Protein AF-K5WE96-F1 (afdb_monomer_lite)

Sequence (271 aa):
MGWDEVCIICGIRPYSGPAWFCSGRDQVATEIAKEILDAGLVDLPAEGITSTLLKAFSTDSLDVFDRCYKSAIDLGYDHDCIAIGYFDGTGGYVPCNHHGRTLHPTGDDVQIRRVCTPNGGIFSELIEFDRGQRIVAEQDTSCDTYWASDEPTYSVWVHVACWTYLQEWLDCSLPPRIGRSGLSFTLAGELYEITGSRHERQTQVRGWLPCVDYGGTLDAYMDVQYQDYIMGPRKGSRHIAQALSEGLRDEQLIPAIMKDSRFWMFTRPDM

Organism: Phanerochaete carnosa (strain HHB-10118-sp) (NCBI:txid650164)

Radius of gyration: 21.31 Å; chains: 1; bounding box: 53×42×67 Å

Secondary structure (DSSP, 8-state):
-------TTT---TTTS--BS-SSHHHHHHHHHHHHHHTT---S-HHHHHHHHHHHHT-S-THHHIIIIIHHH-SS-TT-EEEEE-B-TTS-B--EEETTEEEPPPGGG-EEEEEEEEETTEEEEEEEEETTEEEEEEEEEE---TTS-SPPP--EEEEHHHHHHHHHHT-S-PPPPB-TTSSBPPHHHHHHHHHHT-SS---TT----TTS--TTHHHHHTT-S---BTTTT---SHHHHHHHHTT--GGGGHHHHHHHTTGGGGS-TT-

Foldseek 3Di:
DAFFFAFQQQRAGLQQFAFAADPPLQVVQLVQLCQLVVVVLDDDDSVQSSVQSSLQRPPVGPVVCCCFLVVLQPPVQSFKKKKKADADPQQEHDFDDDPNDGDQDALADIDIWIFGDDDLQKGQWTWDADVNDTDIDRGIHHQFCPPPPPDARLMAMHHVSVVVVCVVVVPDPDQADQIPVRHGGDPSRVVSVQQVVDPDTDDRRYSYDPVDPSLCSCVLPVPPRDSHHLQSSFDGQNLLSVCVNVVHGRNSSVVSSNVRSVVCSSGDPVD

Structure (mmCIF, N/CA/C/O backbone):
data_AF-K5WE96-F1
#
_entry.id   AF-K5WE96-F1
#
loop_
_atom_site.group_PDB
_atom_site.id
_atom_site.type_symbol
_atom_site.label_atom_id
_atom_site.label_alt_id
_atom_site.label_comp_id
_atom_site.label_asym_id
_atom_site.label_entity_id
_atom_site.label_seq_id
_atom_site.pdbx_PDB_ins_code
_atom_site.Cartn_x
_atom_site.Cartn_y
_atom_site.Cartn_z
_atom_site.occupancy
_atom_site.B_iso_or_equiv
_atom_site.auth_seq_id
_atom_site.auth_comp_id
_atom_site.auth_asym_id
_atom_site.auth_atom_id
_atom_site.pdbx_PDB_model_num
ATOM 1 N N . MET A 1 1 ? 6.083 19.884 -3.125 1.00 42.50 1 MET A N 1
ATOM 2 C CA . MET A 1 1 ? 5.959 18.819 -2.110 1.00 42.50 1 MET A CA 1
ATOM 3 C C . MET A 1 1 ? 5.018 17.798 -2.710 1.00 42.50 1 MET A C 1
ATOM 5 O O . MET A 1 1 ? 3.927 18.199 -3.095 1.00 42.50 1 MET A O 1
ATOM 9 N N . GLY A 1 2 ? 5.499 16.574 -2.924 1.00 54.12 2 GLY A N 1
ATOM 10 C CA . GLY A 1 2 ? 4.753 15.526 -3.622 1.00 54.12 2 GLY A CA 1
ATOM 11 C C . GLY A 1 2 ? 3.622 14.953 -2.772 1.00 54.12 2 GLY A C 1
ATOM 12 O O . GLY A 1 2 ? 3.568 15.181 -1.562 1.00 54.12 2 GLY A O 1
ATOM 13 N N . TRP A 1 3 ? 2.709 14.254 -3.433 1.00 63.34 3 TRP A N 1
ATOM 14 C CA . TRP A 1 3 ? 1.767 13.331 -2.806 1.00 63.34 3 TRP A CA 1
ATOM 15 C C . TRP A 1 3 ? 2.418 11.947 -2.763 1.00 63.34 3 TRP A C 1
ATOM 17 O O . TRP A 1 3 ? 3.272 11.651 -3.605 1.00 63.34 3 TRP A O 1
ATOM 27 N N . ASP A 1 4 ? 2.027 11.102 -1.811 1.00 66.88 4 ASP A N 1
ATOM 28 C CA . ASP A 1 4 ? 2.457 9.705 -1.821 1.00 66.88 4 ASP A CA 1
ATOM 29 C C . ASP A 1 4 ? 1.888 8.995 -3.055 1.00 66.88 4 ASP A C 1
ATOM 31 O O . ASP A 1 4 ? 0.683 8.756 -3.159 1.00 66.88 4 ASP A O 1
ATOM 35 N N . GLU A 1 5 ? 2.760 8.610 -3.987 1.00 71.69 5 GLU A N 1
ATOM 36 C CA . GLU A 1 5 ? 2.390 7.581 -4.946 1.00 71.69 5 GLU A CA 1
ATOM 37 C C . GLU A 1 5 ? 2.340 6.226 -4.246 1.00 71.69 5 GLU A C 1
ATOM 39 O O . GLU A 1 5 ? 3.189 5.879 -3.418 1.00 71.69 5 GLU A O 1
ATOM 44 N N . VAL A 1 6 ? 1.347 5.432 -4.626 1.00 75.69 6 VAL A N 1
ATOM 45 C CA . VAL A 1 6 ? 1.091 4.133 -4.020 1.00 75.69 6 VAL A CA 1
ATOM 46 C C . VAL A 1 6 ? 1.478 2.999 -4.953 1.00 75.69 6 VAL A C 1
ATOM 48 O O . VAL A 1 6 ? 1.286 3.084 -6.167 1.00 75.69 6 VAL A O 1
ATOM 51 N N . CYS A 1 7 ? 1.966 1.903 -4.374 1.00 78.12 7 CYS A N 1
ATOM 52 C CA . CYS A 1 7 ? 2.271 0.686 -5.110 1.00 78.12 7 CYS A CA 1
ATOM 53 C C . CYS A 1 7 ? 1.014 0.222 -5.848 1.00 78.12 7 CYS A C 1
ATOM 55 O O . CYS A 1 7 ? -0.047 0.053 -5.249 1.00 78.12 7 CYS A O 1
ATOM 57 N N . ILE A 1 8 ? 1.140 -0.045 -7.144 1.00 78.75 8 ILE A N 1
ATOM 58 C CA . ILE A 1 8 ? 0.023 -0.432 -8.015 1.00 78.75 8 ILE A CA 1
ATOM 59 C C . ILE A 1 8 ? -0.689 -1.722 -7.579 1.00 78.75 8 ILE A C 1
ATOM 61 O O . ILE A 1 8 ? -1.830 -1.943 -7.969 1.00 78.75 8 ILE A O 1
ATOM 65 N N . ILE A 1 9 ? -0.061 -2.565 -6.753 1.00 77.38 9 ILE A N 1
ATOM 66 C CA . ILE A 1 9 ? -0.645 -3.827 -6.267 1.00 77.38 9 ILE A CA 1
ATOM 67 C C . ILE A 1 9 ? -1.341 -3.645 -4.922 1.00 77.38 9 ILE A C 1
ATOM 69 O O . ILE A 1 9 ? -2.498 -4.022 -4.780 1.00 77.38 9 ILE A O 1
ATOM 73 N N . CYS A 1 10 ? -0.646 -3.089 -3.930 1.00 73.06 10 CYS A N 1
ATOM 74 C CA . CYS A 1 10 ? -1.163 -3.019 -2.564 1.00 73.06 10 CYS A CA 1
ATOM 75 C C . CYS A 1 10 ? -1.739 -1.643 -2.207 1.00 73.06 10 CYS A C 1
ATOM 77 O O . CYS A 1 10 ? -2.510 -1.520 -1.268 1.00 73.06 10 CYS A O 1
ATOM 79 N N . GLY A 1 11 ? -1.434 -0.585 -2.951 1.00 75.12 11 GLY A N 1
ATOM 80 C CA . GLY A 1 11 ? -1.904 0.754 -2.609 1.00 75.12 11 GLY A CA 1
ATOM 81 C C . GLY A 1 11 ? -1.187 1.352 -1.392 1.00 75.12 11 GLY A C 1
ATOM 82 O O . GLY A 1 11 ? -1.695 2.314 -0.827 1.00 75.12 11 GLY A O 1
ATOM 83 N N . ILE A 1 12 ? -0.023 0.804 -1.015 1.00 74.25 12 ILE A N 1
ATOM 84 C CA . ILE A 1 12 ? 0.869 1.316 0.036 1.00 74.25 12 ILE A CA 1
ATOM 85 C C . ILE A 1 12 ? 2.010 2.114 -0.590 1.00 74.25 12 ILE A C 1
ATOM 87 O O . ILE A 1 12 ? 2.586 1.698 -1.602 1.00 74.25 12 ILE A O 1
ATOM 91 N N . ARG A 1 13 ? 2.365 3.236 0.034 1.00 73.25 13 ARG A N 1
ATOM 92 C CA . ARG A 1 13 ? 3.559 4.011 -0.315 1.00 73.25 13 ARG A CA 1
ATOM 93 C C . ARG A 1 13 ? 4.861 3.228 -0.060 1.00 73.25 13 ARG A C 1
ATOM 95 O O . ARG A 1 13 ? 4.929 2.425 0.869 1.00 73.25 13 ARG A O 1
ATOM 102 N N . PRO A 1 14 ? 5.941 3.523 -0.787 1.00 63.56 14 PRO A N 1
ATOM 103 C CA . PRO A 1 14 ? 7.185 2.758 -0.700 1.00 63.56 14 PRO A CA 1
ATOM 104 C C . PRO A 1 14 ? 8.024 3.029 0.567 1.00 63.56 14 PRO A C 1
ATOM 106 O O . PRO A 1 14 ? 8.917 2.255 0.889 1.00 63.56 14 PRO A O 1
ATOM 109 N N . TYR A 1 15 ? 7.730 4.087 1.331 1.00 64.88 15 TYR A N 1
ATOM 110 C CA . TYR A 1 15 ? 8.356 4.361 2.631 1.00 64.88 15 TYR A CA 1
ATOM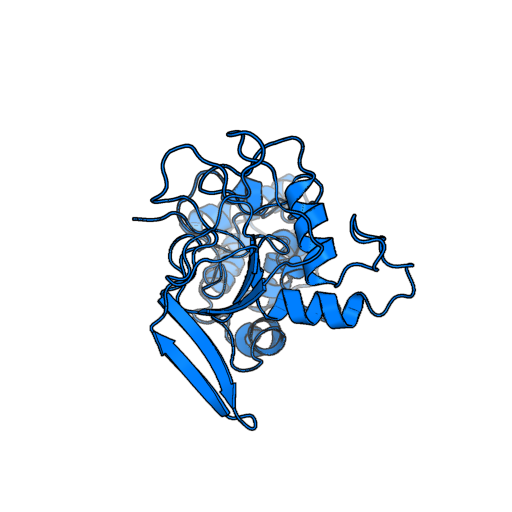 111 C C . TYR A 1 15 ? 7.564 3.729 3.777 1.00 64.88 15 TYR A C 1
ATOM 113 O O . TYR A 1 15 ? 6.910 4.425 4.557 1.00 64.88 15 TYR A O 1
ATOM 121 N N . SER A 1 16 ? 7.607 2.398 3.865 1.00 59.31 16 SER A N 1
ATOM 122 C CA . SER A 1 16 ? 7.122 1.620 5.020 1.00 59.31 16 SER A CA 1
ATOM 123 C C . SER A 1 16 ? 5.630 1.760 5.394 1.00 59.31 16 SER A C 1
ATOM 125 O O . SER A 1 16 ? 5.244 1.380 6.496 1.00 59.31 16 SER A O 1
ATOM 127 N N . GLY A 1 17 ? 4.771 2.243 4.487 1.00 67.19 17 GLY A N 1
ATOM 128 C CA . GLY A 1 17 ? 3.327 2.382 4.734 1.00 67.19 17 GLY A CA 1
ATOM 129 C C . GLY A 1 17 ? 2.957 3.290 5.920 1.00 67.19 17 GLY A C 1
ATOM 130 O O . GLY A 1 17 ? 3.797 4.054 6.409 1.00 67.19 17 GLY A O 1
ATOM 131 N N . PRO A 1 18 ? 1.688 3.264 6.369 1.00 73.38 18 PRO A N 1
ATOM 132 C CA . PRO A 1 18 ? 1.272 4.013 7.544 1.00 73.38 18 PRO A CA 1
ATOM 133 C C . PRO A 1 18 ? 1.819 3.364 8.817 1.00 73.38 18 PRO A C 1
ATOM 135 O O . PRO A 1 18 ? 1.631 2.174 9.067 1.00 73.38 18 PRO A O 1
ATOM 138 N N . ALA A 1 19 ? 2.481 4.185 9.628 1.00 75.12 19 ALA A N 1
ATOM 139 C CA . ALA A 1 19 ? 3.190 3.770 10.838 1.00 75.12 19 ALA A CA 1
ATOM 140 C C . ALA A 1 19 ? 2.475 4.197 12.130 1.00 75.12 19 ALA A C 1
ATOM 142 O O . ALA A 1 19 ? 2.837 3.761 13.222 1.00 75.12 19 ALA A O 1
ATOM 143 N N . TRP A 1 20 ? 1.459 5.054 12.027 1.00 79.38 20 TRP A N 1
ATOM 144 C CA . TRP A 1 20 ? 0.725 5.584 13.173 1.00 79.38 20 TRP A CA 1
ATOM 145 C C . TRP A 1 20 ? -0.723 5.105 13.142 1.00 79.38 20 TRP A C 1
ATOM 147 O O . TRP A 1 20 ? -1.291 4.919 12.076 1.00 79.38 20 TRP A O 1
ATOM 157 N N . PHE A 1 21 ? -1.375 4.933 14.294 1.00 83.62 21 PHE A N 1
ATOM 158 C CA . PHE A 1 21 ? -2.787 4.529 14.298 1.00 83.62 21 PHE A CA 1
ATOM 159 C C . PHE A 1 21 ? -3.695 5.591 13.677 1.00 83.62 21 PHE A C 1
ATOM 161 O O . PHE A 1 21 ? -4.424 5.321 12.729 1.00 83.62 21 PHE A O 1
ATOM 168 N N . CYS A 1 22 ? -3.663 6.803 14.218 1.00 86.06 22 CYS A N 1
ATOM 169 C CA . CYS A 1 22 ? -4.518 7.905 13.798 1.00 86.06 22 CYS A CA 1
ATOM 170 C C . CYS A 1 22 ? -3.950 9.246 14.269 1.00 86.06 22 CYS A C 1
ATOM 172 O O . CYS A 1 22 ? -3.174 9.308 15.229 1.00 86.06 22 CYS A O 1
ATOM 174 N N . SER A 1 23 ? -4.384 10.324 13.619 1.00 85.50 23 SER A N 1
ATOM 175 C CA . SER A 1 23 ? -4.388 11.655 14.215 1.00 85.50 23 SER A CA 1
ATOM 176 C C . SER A 1 23 ? -5.614 11.790 15.129 1.00 85.50 23 SER A C 1
ATOM 178 O O . SER A 1 23 ? -6.661 11.203 14.868 1.00 85.50 23 SER A O 1
ATOM 180 N N . GLY A 1 24 ? -5.490 12.521 16.242 1.00 89.12 24 GLY A N 1
ATOM 181 C CA . GLY A 1 24 ? -6.628 12.764 17.143 1.00 89.12 24 GLY A CA 1
ATOM 182 C C . GLY A 1 24 ? -7.134 11.519 17.888 1.00 89.12 24 GLY A C 1
ATOM 183 O O . GLY A 1 24 ? -8.328 11.225 17.861 1.00 89.12 24 GLY A O 1
ATOM 184 N N . ARG A 1 25 ? -6.234 10.803 18.579 1.00 91.56 25 ARG A N 1
ATOM 185 C CA . ARG A 1 25 ? -6.515 9.538 19.293 1.00 91.56 25 ARG A CA 1
ATOM 186 C C . ARG A 1 25 ? -7.778 9.578 20.166 1.00 91.56 25 ARG A C 1
ATOM 188 O O . ARG A 1 25 ? -8.557 8.631 20.123 1.00 91.56 25 ARG A O 1
ATOM 195 N N . ASP A 1 26 ? -8.002 10.659 20.917 1.00 94.44 26 ASP A N 1
ATOM 196 C CA . ASP A 1 26 ? -9.175 10.819 21.795 1.00 94.44 26 ASP A CA 1
ATOM 197 C C . ASP A 1 26 ? -10.497 10.835 21.032 1.00 94.44 26 ASP A C 1
ATOM 199 O O . ASP A 1 26 ? -11.464 10.177 21.428 1.00 94.44 26 ASP A O 1
ATOM 203 N N . GLN A 1 27 ? -10.532 11.564 19.917 1.00 95.00 27 GLN A N 1
ATOM 204 C CA . GLN A 1 27 ? -11.711 11.643 19.069 1.00 95.00 27 GLN A CA 1
ATOM 205 C C . GLN A 1 27 ? -12.007 10.272 18.458 1.00 95.00 27 GLN A C 1
ATOM 207 O O . GLN A 1 27 ? -13.119 9.767 18.603 1.00 95.00 27 GLN A O 1
ATOM 212 N N . VAL A 1 28 ? -10.997 9.635 17.859 1.00 93.94 28 VAL A N 1
ATOM 213 C CA . VAL A 1 28 ? -11.142 8.320 17.220 1.00 93.94 28 VAL A CA 1
ATOM 214 C C . VAL A 1 28 ? -11.573 7.252 18.228 1.00 93.94 28 VAL A C 1
ATOM 216 O O . VAL A 1 28 ? -12.488 6.477 17.951 1.00 93.94 28 VAL A O 1
ATOM 219 N N . ALA A 1 29 ? -10.975 7.225 19.424 1.00 96.00 29 ALA A N 1
ATOM 220 C CA . ALA A 1 29 ? -11.370 6.303 20.489 1.00 96.00 29 ALA A CA 1
ATOM 221 C C . ALA A 1 29 ? -12.830 6.517 20.919 1.00 96.00 29 ALA A C 1
ATOM 223 O O . ALA A 1 29 ? -13.569 5.547 21.088 1.00 96.00 29 ALA A O 1
ATOM 224 N N . THR A 1 30 ? -13.261 7.774 21.050 1.00 96.56 30 THR A N 1
ATOM 225 C CA . THR A 1 30 ? -14.640 8.119 21.424 1.00 96.56 30 THR A CA 1
ATOM 226 C C . THR A 1 30 ? -15.643 7.719 20.341 1.00 96.56 30 THR A C 1
ATOM 228 O O . THR A 1 30 ? -16.705 7.183 20.656 1.00 96.56 30 THR A O 1
ATOM 231 N N . GLU A 1 31 ? -15.314 7.941 19.068 1.00 95.81 31 GLU A N 1
ATOM 232 C CA . GLU A 1 31 ? -16.158 7.553 17.932 1.00 95.81 31 GLU A CA 1
ATOM 233 C C . GLU A 1 31 ? -16.335 6.033 17.853 1.00 95.81 31 GLU A C 1
ATOM 235 O O . GLU A 1 31 ? -17.459 5.558 17.705 1.00 95.81 31 GLU A O 1
ATOM 240 N N . ILE A 1 32 ? -15.254 5.269 18.036 1.00 96.31 32 ILE A N 1
ATOM 241 C CA . ILE A 1 32 ? -15.300 3.799 18.080 1.00 96.31 32 ILE A CA 1
ATOM 242 C C . ILE A 1 32 ? -16.116 3.315 19.278 1.00 96.31 32 ILE A C 1
ATOM 244 O O . ILE A 1 32 ? -16.963 2.438 19.130 1.00 96.31 32 ILE A O 1
ATOM 248 N N . ALA A 1 33 ? -15.889 3.880 20.466 1.00 96.62 33 ALA A N 1
ATOM 249 C CA . ALA A 1 33 ? -16.639 3.501 21.659 1.00 96.62 33 ALA A CA 1
ATOM 250 C C . ALA A 1 33 ? -18.142 3.730 21.461 1.00 96.62 33 ALA A C 1
ATOM 252 O O . ALA A 1 33 ? -18.947 2.850 21.762 1.00 96.62 33 ALA A O 1
ATOM 253 N N . LYS A 1 34 ? -18.516 4.880 20.892 1.00 96.38 34 LYS A N 1
ATOM 254 C CA . LYS A 1 34 ? -19.903 5.184 20.547 1.00 96.38 34 LYS A CA 1
ATOM 255 C C . LYS A 1 34 ? -20.467 4.182 19.538 1.00 96.38 34 LYS A C 1
ATOM 257 O O . LYS A 1 34 ? -21.551 3.662 19.764 1.00 96.38 34 LYS A O 1
ATOM 262 N N . GLU A 1 35 ? -19.729 3.876 18.473 1.00 96.25 35 GLU A N 1
ATOM 263 C CA . GLU A 1 35 ? -20.148 2.910 17.450 1.00 96.25 35 GLU A CA 1
ATOM 264 C C . GLU A 1 35 ? -20.465 1.530 18.054 1.00 96.25 35 GLU A C 1
ATOM 266 O O . GLU A 1 35 ? -21.506 0.939 17.768 1.00 96.25 35 GLU A O 1
ATOM 271 N N . ILE A 1 36 ? -19.590 1.034 18.934 1.00 96.38 36 ILE A N 1
ATOM 272 C CA . ILE A 1 36 ? -19.741 -0.266 19.603 1.00 96.38 36 ILE A CA 1
ATOM 273 C C . ILE A 1 36 ? -20.979 -0.291 20.509 1.00 96.38 36 ILE A C 1
ATOM 275 O O . ILE A 1 36 ? -21.698 -1.296 20.545 1.00 96.38 36 ILE A O 1
ATOM 279 N N . LEU A 1 37 ? -21.229 0.805 21.231 1.00 94.88 37 LEU A N 1
ATOM 280 C CA . LEU A 1 37 ? -22.360 0.935 22.150 1.00 94.88 37 LEU A CA 1
ATOM 281 C C . LEU A 1 37 ? -23.691 1.097 21.422 1.00 94.88 37 LEU A C 1
ATOM 283 O O . LEU A 1 37 ? -24.655 0.422 21.776 1.00 94.88 37 LEU A O 1
ATOM 287 N N . ASP A 1 38 ? -23.738 1.937 20.387 1.00 94.19 38 ASP A N 1
ATOM 288 C CA . ASP A 1 38 ? -24.937 2.152 19.570 1.00 94.19 38 ASP A CA 1
ATOM 289 C C . ASP A 1 38 ? -25.376 0.843 18.888 1.00 94.19 38 ASP A C 1
ATOM 291 O O . ASP A 1 38 ? -26.569 0.586 18.722 1.00 94.19 38 ASP A O 1
ATOM 295 N N . ALA A 1 39 ? -24.417 -0.022 18.543 1.00 92.44 39 ALA A N 1
ATOM 296 C CA . ALA A 1 39 ? -24.671 -1.347 17.988 1.00 92.44 39 ALA A CA 1
ATOM 297 C C . ALA A 1 39 ? -24.992 -2.427 19.045 1.00 92.44 39 ALA A C 1
ATOM 299 O O . ALA A 1 39 ? -25.327 -3.554 18.676 1.00 92.44 39 ALA A O 1
ATOM 300 N N . GLY A 1 40 ? -24.892 -2.118 20.344 1.00 91.19 40 GLY A N 1
ATOM 301 C CA . GLY A 1 40 ? -25.161 -3.060 21.436 1.00 91.19 40 GLY A CA 1
ATOM 302 C C . GLY A 1 40 ? -24.227 -4.274 21.455 1.00 91.19 40 GLY A C 1
ATOM 303 O O . GLY A 1 40 ? -24.632 -5.352 21.886 1.00 91.19 40 GLY A O 1
ATOM 304 N N . LEU A 1 41 ? -22.999 -4.130 20.944 1.00 87.62 41 LEU A N 1
ATOM 305 C CA . LEU A 1 41 ? -22.088 -5.262 20.732 1.00 87.62 41 LEU A CA 1
ATOM 306 C C . LEU A 1 41 ? -21.375 -5.715 22.010 1.00 87.62 41 LEU A C 1
ATOM 308 O O . LEU A 1 41 ? -20.880 -6.840 22.065 1.00 87.62 41 LEU A O 1
ATOM 312 N N . VAL A 1 42 ? -21.280 -4.841 23.015 1.00 91.25 42 VAL A N 1
ATOM 313 C CA . VAL A 1 42 ? -20.531 -5.093 24.249 1.00 91.25 42 VAL A CA 1
ATOM 314 C C . VAL A 1 42 ? -21.230 -4.435 25.439 1.00 91.25 42 VAL A C 1
ATOM 316 O O . VAL A 1 42 ? -21.655 -3.286 25.349 1.00 91.25 42 VAL A O 1
ATOM 319 N N . ASP A 1 43 ? -21.289 -5.141 26.570 1.00 91.06 43 ASP A N 1
ATOM 320 C CA . ASP A 1 43 ? -21.764 -4.615 27.857 1.00 91.06 43 ASP A CA 1
ATOM 321 C C . ASP A 1 43 ? -20.590 -4.047 28.676 1.00 91.06 43 ASP A C 1
ATOM 323 O O . ASP A 1 43 ? -20.109 -4.641 29.643 1.00 91.06 43 ASP A O 1
ATOM 327 N N . LEU A 1 44 ? -20.040 -2.922 28.214 1.00 91.19 44 LEU A N 1
ATOM 328 C CA . LEU A 1 44 ? -18.980 -2.173 28.894 1.00 91.19 44 LEU A CA 1
ATOM 329 C C . LEU A 1 44 ? -19.334 -0.682 28.922 1.00 91.19 44 LEU A C 1
ATOM 331 O O . LEU A 1 44 ? -19.955 -0.184 27.986 1.00 91.19 44 LEU A O 1
ATOM 335 N N . PRO A 1 45 ? -18.914 0.074 29.952 1.00 93.25 45 PRO A N 1
ATOM 336 C CA . PRO A 1 45 ? -19.111 1.518 29.965 1.00 93.25 45 PRO A CA 1
ATOM 337 C C . PRO A 1 45 ? -18.255 2.201 28.887 1.00 93.25 45 PRO A C 1
ATOM 339 O O . PRO A 1 45 ? -17.109 1.809 28.658 1.00 93.25 45 PRO A O 1
ATOM 342 N N . ALA A 1 46 ? -18.782 3.278 28.291 1.00 93.56 46 ALA A N 1
ATOM 343 C CA . ALA A 1 46 ? -18.098 4.069 27.258 1.00 93.56 46 ALA A CA 1
ATOM 344 C C . ALA A 1 46 ? -16.683 4.495 27.674 1.00 93.56 46 ALA A C 1
ATOM 346 O O . ALA A 1 46 ? -15.733 4.317 26.920 1.00 93.56 46 ALA A O 1
ATOM 347 N N . GLU A 1 47 ? -16.536 4.991 28.905 1.00 94.50 47 GLU A N 1
ATOM 348 C CA . GLU A 1 47 ? -15.250 5.414 29.467 1.00 94.50 47 GLU A CA 1
ATOM 349 C C . GLU A 1 47 ? -14.230 4.267 29.513 1.00 94.50 47 GLU A C 1
ATOM 351 O O . GLU A 1 47 ? -13.054 4.466 29.206 1.00 94.50 47 GLU A O 1
ATOM 356 N N . GLY A 1 48 ? -14.690 3.051 29.825 1.00 93.56 48 GLY A N 1
ATOM 357 C CA . GLY A 1 48 ? -13.852 1.857 29.823 1.00 93.56 48 GLY A CA 1
ATOM 358 C C . GLY A 1 48 ? -13.336 1.537 28.423 1.00 93.56 48 GLY A C 1
ATOM 359 O O . GLY A 1 48 ? -12.135 1.353 28.248 1.00 93.56 48 GLY A O 1
ATOM 360 N N . ILE A 1 49 ? -14.220 1.541 27.420 1.00 95.88 49 ILE A N 1
ATOM 361 C CA . ILE A 1 49 ? -13.852 1.277 26.020 1.00 95.88 49 ILE A CA 1
ATOM 362 C C . ILE A 1 49 ? -12.860 2.336 25.516 1.00 95.88 49 ILE A C 1
ATOM 364 O O . ILE A 1 49 ? -11.798 1.986 24.999 1.00 95.88 49 ILE A O 1
ATOM 368 N N . THR A 1 50 ? -13.167 3.621 25.714 1.00 96.75 50 THR A N 1
ATOM 369 C CA . THR A 1 50 ? -12.311 4.735 25.284 1.00 96.75 50 THR A CA 1
ATOM 370 C C . THR A 1 50 ? -10.935 4.670 25.943 1.00 96.75 50 THR A C 1
ATOM 372 O O . THR A 1 50 ? -9.927 4.787 25.252 1.00 96.75 50 THR A O 1
ATOM 375 N N . SER A 1 51 ? -10.863 4.428 27.257 1.00 96.12 51 SER A N 1
ATOM 376 C CA . SER A 1 51 ? -9.587 4.314 27.978 1.00 96.12 51 SER A CA 1
ATOM 377 C C . SER A 1 51 ? -8.730 3.160 27.450 1.00 96.12 51 SER A C 1
ATOM 379 O O . SER A 1 51 ? -7.528 3.324 27.233 1.00 96.12 51 SER A O 1
ATOM 381 N N . THR A 1 52 ? -9.347 2.005 27.190 1.00 95.19 52 THR A N 1
ATOM 382 C CA . THR A 1 52 ? -8.670 0.835 26.621 1.00 95.19 52 THR A CA 1
ATOM 383 C C . THR A 1 52 ? -8.135 1.115 25.210 1.00 95.19 52 THR A C 1
ATOM 385 O O . THR A 1 52 ? -6.987 0.784 24.915 1.00 95.19 52 THR A O 1
ATOM 388 N N . LEU A 1 53 ? -8.917 1.777 24.351 1.00 95.00 53 LEU A N 1
ATOM 389 C CA . LEU A 1 53 ? -8.481 2.166 23.003 1.00 95.00 53 LEU A CA 1
ATOM 390 C C . LEU A 1 53 ? -7.356 3.201 23.029 1.00 95.00 53 LEU A C 1
ATOM 392 O O . LEU A 1 53 ? -6.389 3.071 22.287 1.00 95.00 53 LEU A O 1
ATOM 396 N N . LEU A 1 54 ? -7.444 4.200 23.908 1.00 95.12 54 LEU A N 1
ATOM 397 C CA . LEU A 1 54 ? -6.404 5.215 24.062 1.00 95.12 54 LEU A CA 1
ATOM 398 C C . LEU A 1 54 ? -5.061 4.612 24.455 1.00 95.12 54 LEU A C 1
ATOM 400 O O . LEU A 1 54 ? -4.027 5.025 23.928 1.00 95.12 54 LEU A O 1
ATOM 404 N N . LYS A 1 55 ? -5.069 3.613 25.340 1.00 92.69 55 LYS A N 1
ATOM 405 C CA . LYS A 1 55 ? -3.859 2.864 25.680 1.00 92.69 55 LYS A CA 1
ATOM 406 C C . LYS A 1 55 ? -3.329 2.075 24.488 1.00 92.69 55 LYS A C 1
ATOM 408 O O . LYS A 1 55 ? -2.140 2.171 24.219 1.00 92.69 55 LYS A O 1
ATOM 413 N N . ALA A 1 56 ? -4.196 1.391 23.736 1.00 91.19 56 ALA A N 1
ATOM 414 C CA . ALA A 1 56 ? -3.798 0.686 22.515 1.00 91.19 56 ALA A CA 1
ATOM 415 C C . ALA A 1 56 ? -3.164 1.633 21.476 1.00 91.19 56 ALA A C 1
ATOM 417 O O . ALA A 1 56 ? -2.142 1.319 20.877 1.00 91.19 56 ALA A O 1
ATOM 418 N N . PHE A 1 57 ? -3.730 2.830 21.293 1.00 90.69 57 PHE A N 1
ATOM 419 C CA . PHE A 1 57 ? -3.186 3.847 20.387 1.00 90.69 57 PHE A CA 1
ATOM 420 C C . PHE A 1 57 ? -1.906 4.510 20.904 1.00 90.69 57 PHE A C 1
ATOM 422 O O . PHE A 1 57 ? -1.205 5.161 20.129 1.00 90.69 57 PHE A O 1
ATOM 429 N N . SER A 1 58 ? -1.631 4.392 22.203 1.00 88.12 58 SER A N 1
ATOM 430 C CA . SER A 1 58 ? -0.442 4.941 22.856 1.00 88.12 58 SER A CA 1
ATOM 431 C C . SER A 1 58 ? 0.713 3.958 22.926 1.00 88.12 58 SER A C 1
ATOM 433 O O . SER A 1 58 ? 1.752 4.303 23.476 1.00 88.12 58 SER A O 1
ATOM 435 N N . THR A 1 59 ? 0.563 2.763 22.361 1.00 79.62 59 THR A N 1
ATOM 436 C CA . THR A 1 59 ? 1.684 1.860 22.143 1.00 79.62 59 THR A CA 1
ATOM 437 C C . THR A 1 59 ? 2.669 2.546 21.189 1.00 79.62 59 THR A C 1
ATOM 439 O O . THR A 1 59 ? 2.447 2.608 19.981 1.00 79.62 59 THR A O 1
ATOM 442 N N . ASP A 1 60 ? 3.734 3.114 21.770 1.00 58.25 60 ASP A N 1
ATOM 443 C CA . ASP A 1 60 ? 4.751 3.953 21.108 1.00 58.25 60 ASP A CA 1
ATOM 444 C C . ASP A 1 60 ? 5.524 3.217 20.021 1.00 58.25 60 ASP A C 1
ATOM 446 O O . ASP A 1 60 ? 6.158 3.836 19.167 1.00 58.25 60 ASP A O 1
ATOM 450 N N . SER A 1 61 ? 5.449 1.893 20.047 1.00 52.78 61 SER A N 1
ATOM 451 C CA . SER A 1 61 ? 5.997 1.082 19.000 1.00 52.78 61 SER A CA 1
ATOM 452 C C . SER A 1 61 ? 5.066 -0.059 18.655 1.00 52.78 61 SER A C 1
ATOM 454 O O . SER A 1 61 ? 4.859 -0.990 19.434 1.00 52.78 61 SER A O 1
ATOM 456 N N . LEU A 1 62 ? 4.600 -0.047 17.412 1.00 55.97 62 LEU A N 1
ATOM 457 C CA . LEU A 1 62 ? 4.138 -1.250 16.741 1.00 55.97 62 LEU A CA 1
ATOM 458 C C . LEU A 1 62 ? 5.301 -2.245 16.534 1.00 55.97 62 LEU A C 1
ATOM 460 O O . LEU A 1 62 ? 5.207 -3.072 15.647 1.00 55.97 62 LEU A O 1
ATOM 464 N N . ASP A 1 63 ? 6.378 -2.237 17.334 1.00 44.09 63 ASP A N 1
ATOM 465 C CA . ASP A 1 63 ? 7.515 -3.160 17.225 1.00 44.09 63 ASP A CA 1
ATOM 466 C C . ASP A 1 63 ? 7.112 -4.638 17.360 1.00 44.09 63 ASP A C 1
ATOM 468 O O . ASP A 1 63 ? 7.779 -5.536 16.842 1.00 44.09 63 ASP A O 1
ATOM 472 N N . VAL A 1 64 ? 5.983 -4.919 18.020 1.00 43.72 64 VAL A N 1
ATOM 473 C CA . VAL A 1 64 ? 5.356 -6.255 18.002 1.00 43.72 64 VAL A CA 1
ATOM 474 C C . VAL A 1 64 ? 5.005 -6.672 16.562 1.00 43.72 64 VAL A C 1
ATOM 476 O O . VAL A 1 64 ? 5.073 -7.848 16.212 1.00 43.72 64 VAL A O 1
ATOM 479 N N . PHE A 1 65 ? 4.710 -5.695 15.709 1.00 46.09 65 PHE A N 1
ATOM 480 C CA . PHE A 1 65 ? 4.503 -5.796 14.268 1.00 46.09 65 PHE A CA 1
ATOM 481 C C . PHE A 1 65 ? 5.755 -5.492 13.433 1.00 46.09 65 PHE A C 1
ATOM 483 O O . PHE A 1 65 ? 5.776 -5.919 12.278 1.00 46.09 65 PHE A O 1
ATOM 490 N N . ASP A 1 66 ? 6.825 -4.894 13.985 1.00 42.44 66 ASP A N 1
ATOM 491 C CA . ASP A 1 66 ? 8.138 -4.878 13.303 1.00 42.44 66 ASP A CA 1
ATOM 492 C C . ASP A 1 66 ? 8.576 -6.312 12.969 1.00 42.44 66 ASP A C 1
ATOM 494 O O . ASP A 1 66 ? 9.170 -6.598 11.936 1.00 42.44 66 ASP A O 1
ATOM 498 N N . ARG A 1 67 ? 8.214 -7.272 13.821 1.00 39.56 67 ARG A N 1
ATOM 499 C CA . ARG A 1 67 ? 8.532 -8.690 13.607 1.00 39.56 67 ARG A CA 1
ATOM 500 C C . ARG A 1 67 ? 7.457 -9.497 12.882 1.00 39.56 67 ARG A C 1
ATOM 502 O O . ARG A 1 67 ? 7.556 -10.718 12.891 1.00 39.56 67 ARG A O 1
ATOM 509 N N . CYS A 1 68 ? 6.414 -8.873 12.337 1.00 40.84 68 CYS A N 1
ATOM 510 C CA . CYS A 1 68 ? 5.365 -9.593 11.596 1.00 40.84 68 CYS A CA 1
ATOM 511 C C . CYS A 1 68 ? 5.029 -8.936 10.255 1.00 40.84 68 CYS A C 1
ATOM 513 O O . CYS A 1 68 ? 4.932 -9.626 9.248 1.00 40.84 68 CYS A O 1
ATOM 515 N N . TYR A 1 69 ? 4.913 -7.609 10.219 1.00 39.69 69 TYR A N 1
ATOM 516 C CA . TYR A 1 69 ? 4.704 -6.842 8.991 1.00 39.69 69 TYR A CA 1
ATOM 517 C C . TYR A 1 69 ? 6.033 -6.418 8.380 1.00 39.69 69 TYR A C 1
ATOM 519 O O . TYR A 1 69 ? 6.246 -6.672 7.197 1.00 39.69 69 TYR A O 1
ATOM 527 N N . LYS A 1 70 ? 6.955 -5.858 9.187 1.00 38.16 70 LYS A N 1
ATOM 528 C CA . LYS A 1 70 ? 8.323 -5.638 8.709 1.00 38.16 70 LYS A CA 1
ATOM 529 C C . LYS A 1 70 ? 8.960 -6.974 8.410 1.00 38.16 70 LYS A C 1
ATOM 531 O O . LYS A 1 70 ? 9.281 -7.146 7.273 1.00 38.16 70 LYS A O 1
ATOM 536 N N . SER A 1 71 ? 8.986 -7.994 9.264 1.00 37.50 71 SER A N 1
ATOM 537 C CA . SER A 1 71 ? 9.557 -9.307 8.869 1.00 37.50 71 SER A CA 1
ATOM 538 C C . SER A 1 71 ? 8.941 -9.986 7.624 1.00 37.50 71 SER A C 1
ATOM 540 O O . SER A 1 71 ? 9.594 -10.833 7.022 1.00 37.50 71 SER A O 1
ATOM 542 N N . ALA A 1 72 ? 7.694 -9.670 7.241 1.00 37.09 72 ALA A N 1
ATOM 543 C CA . ALA A 1 72 ? 7.101 -10.127 5.975 1.00 37.09 72 ALA A CA 1
ATOM 544 C C . ALA A 1 72 ? 7.613 -9.335 4.748 1.00 37.09 72 ALA A C 1
ATOM 546 O O . ALA A 1 72 ? 7.472 -9.791 3.614 1.00 37.09 72 ALA A O 1
ATOM 547 N N . ILE A 1 73 ? 8.210 -8.164 4.984 1.00 41.25 73 ILE A N 1
ATOM 548 C CA . ILE A 1 73 ? 8.750 -7.194 4.020 1.00 41.25 73 ILE A CA 1
ATOM 549 C C . ILE A 1 73 ? 10.290 -7.026 4.147 1.00 41.25 73 ILE A C 1
ATOM 551 O O . ILE A 1 73 ? 10.946 -6.646 3.179 1.00 41.25 73 ILE A O 1
ATOM 555 N N . ASP A 1 74 ? 10.873 -7.400 5.286 1.00 43.50 74 ASP A N 1
ATOM 556 C CA . ASP A 1 74 ? 12.248 -7.204 5.757 1.00 43.50 74 ASP A CA 1
ATOM 557 C C . ASP A 1 74 ? 13.099 -8.339 5.202 1.00 43.50 74 ASP A C 1
ATOM 559 O O . ASP A 1 74 ? 13.635 -9.214 5.882 1.00 43.50 74 ASP A O 1
ATOM 563 N N . LEU A 1 75 ? 13.166 -8.325 3.876 1.00 48.38 75 LEU A N 1
ATOM 564 C CA . LEU A 1 75 ? 14.201 -8.984 3.102 1.00 48.38 75 LEU A CA 1
ATOM 565 C C . LEU A 1 75 ? 15.490 -8.131 3.093 1.00 48.38 75 LEU A C 1
ATOM 567 O O . LEU A 1 75 ? 16.401 -8.430 2.324 1.00 48.38 75 LEU A O 1
ATOM 571 N N . GLY A 1 76 ? 15.572 -7.065 3.908 1.00 53.72 76 GLY A N 1
ATOM 572 C CA . GLY A 1 76 ? 16.633 -6.056 3.871 1.00 53.72 76 GLY A CA 1
ATOM 573 C C . GLY A 1 76 ? 16.469 -5.019 2.751 1.00 53.72 76 GLY A C 1
ATOM 574 O O . GLY A 1 76 ? 17.465 -4.445 2.306 1.00 53.72 76 GLY A O 1
ATOM 575 N N . TYR A 1 77 ? 15.239 -4.810 2.262 1.00 60.09 77 TYR A N 1
ATOM 576 C CA . TYR A 1 77 ? 14.942 -4.059 1.032 1.00 60.09 77 TYR A CA 1
ATOM 577 C C . TYR A 1 77 ? 13.687 -3.175 1.136 1.00 60.09 77 TYR A C 1
ATOM 579 O O . TYR A 1 77 ? 13.002 -2.953 0.142 1.00 60.09 77 TYR A O 1
ATOM 587 N N . ASP A 1 78 ? 13.388 -2.666 2.331 1.00 63.19 78 ASP A N 1
ATOM 588 C CA . ASP A 1 78 ? 12.133 -1.983 2.708 1.00 63.19 78 ASP A CA 1
ATOM 589 C C . ASP A 1 78 ? 11.812 -0.702 1.918 1.00 63.19 78 ASP A C 1
ATOM 591 O O . ASP A 1 78 ? 10.744 -0.113 2.076 1.00 63.19 78 ASP A O 1
ATOM 595 N N . HIS A 1 79 ? 12.751 -0.239 1.097 1.00 72.25 79 HIS A N 1
ATOM 596 C CA . HIS A 1 79 ? 12.620 0.947 0.249 1.00 72.25 79 HIS A CA 1
ATOM 597 C C . HIS A 1 79 ? 12.824 0.634 -1.234 1.00 72.25 79 HIS A C 1
ATOM 599 O O . HIS A 1 79 ? 12.773 1.537 -2.073 1.00 72.25 79 HIS A O 1
ATOM 605 N N . ASP A 1 80 ? 13.077 -0.631 -1.564 1.00 84.12 80 ASP A N 1
ATOM 606 C CA . ASP A 1 80 ? 13.311 -1.049 -2.930 1.00 84.12 80 ASP A CA 1
ATOM 607 C C . ASP A 1 80 ? 11.969 -1.262 -3.640 1.00 84.12 80 ASP A C 1
ATOM 609 O O . ASP A 1 80 ? 11.039 -1.916 -3.156 1.00 84.12 80 ASP A O 1
ATOM 613 N N . CYS A 1 81 ? 11.898 -0.749 -4.857 1.00 86.44 81 CYS A N 1
ATOM 614 C CA . CYS A 1 81 ? 10.795 -0.941 -5.776 1.00 86.44 81 CYS A CA 1
ATOM 615 C C . CYS A 1 81 ? 11.305 -1.571 -7.073 1.00 86.44 81 CYS A C 1
ATOM 617 O O . CYS A 1 81 ? 12.490 -1.513 -7.403 1.00 86.44 81 CYS A O 1
ATOM 619 N N . ILE A 1 82 ? 10.392 -2.177 -7.820 1.00 90.00 82 ILE A N 1
ATOM 620 C CA . ILE A 1 82 ? 10.621 -2.630 -9.186 1.00 90.00 82 ILE A CA 1
ATOM 621 C C . ILE A 1 82 ? 9.879 -1.674 -10.111 1.00 90.00 82 ILE A C 1
ATOM 623 O O . ILE A 1 82 ? 8.650 -1.633 -10.113 1.00 90.00 82 ILE A O 1
ATOM 627 N N . ALA A 1 83 ? 10.640 -0.902 -10.877 1.00 91.38 83 ALA A N 1
ATOM 628 C CA . ALA A 1 83 ? 10.167 -0.057 -11.958 1.00 91.38 83 ALA A CA 1
ATOM 629 C C . ALA A 1 83 ? 10.086 -0.879 -13.253 1.00 91.38 83 ALA A C 1
ATOM 631 O O . ALA A 1 83 ? 11.030 -1.586 -13.615 1.00 91.38 83 ALA A O 1
ATOM 632 N N . ILE A 1 84 ? 8.953 -0.793 -13.947 1.00 90.81 84 ILE A N 1
ATOM 633 C CA . ILE A 1 84 ? 8.638 -1.560 -15.153 1.00 90.81 84 ILE A CA 1
ATOM 634 C C . ILE A 1 84 ? 8.182 -0.588 -16.232 1.00 90.81 84 ILE A C 1
ATOM 636 O O . ILE A 1 84 ? 7.198 0.127 -16.049 1.00 90.81 84 ILE A O 1
ATOM 640 N N . GLY A 1 85 ? 8.862 -0.579 -17.373 1.00 89.62 85 GLY A N 1
ATOM 641 C CA . GLY A 1 85 ? 8.449 0.247 -18.499 1.00 89.62 85 GLY A CA 1
ATOM 642 C C . GLY A 1 85 ? 9.553 0.477 -19.511 1.00 89.62 85 GLY A C 1
ATOM 643 O O . GLY A 1 85 ? 10.431 -0.359 -19.697 1.00 89.62 85 GLY A O 1
ATOM 644 N N . TYR A 1 86 ? 9.491 1.616 -20.188 1.00 86.69 86 TYR A N 1
ATOM 645 C CA . TYR A 1 86 ? 10.460 2.000 -21.206 1.00 86.69 86 TYR A CA 1
ATOM 646 C C . TYR A 1 86 ? 11.206 3.231 -20.729 1.00 86.69 86 TYR A C 1
ATOM 648 O O . TYR A 1 86 ? 10.595 4.274 -20.497 1.00 86.69 86 TYR A O 1
ATOM 656 N N . PHE A 1 87 ? 12.521 3.095 -20.589 1.00 86.12 87 PHE A N 1
ATOM 657 C CA . PHE A 1 87 ? 13.372 4.131 -20.028 1.00 86.12 87 PHE A CA 1
ATOM 658 C C . PHE A 1 87 ? 14.470 4.522 -21.021 1.00 86.12 87 PHE A C 1
ATOM 660 O O . PHE A 1 87 ? 15.038 3.662 -21.703 1.00 86.12 87 PHE A O 1
ATOM 667 N N . ASP A 1 88 ? 14.768 5.815 -21.107 1.00 83.31 88 ASP A N 1
ATOM 668 C CA . ASP A 1 88 ? 15.813 6.352 -21.970 1.00 83.31 88 ASP A CA 1
ATOM 669 C C . ASP A 1 88 ? 17.196 6.217 -21.310 1.00 83.31 88 ASP A C 1
ATOM 671 O O . ASP A 1 88 ? 17.353 5.668 -20.212 1.00 83.31 88 ASP A O 1
ATOM 675 N N . GLY A 1 89 ? 18.228 6.716 -21.997 1.00 80.25 89 GLY A N 1
ATOM 676 C CA . GLY A 1 89 ? 19.601 6.713 -21.485 1.00 80.25 89 GLY A CA 1
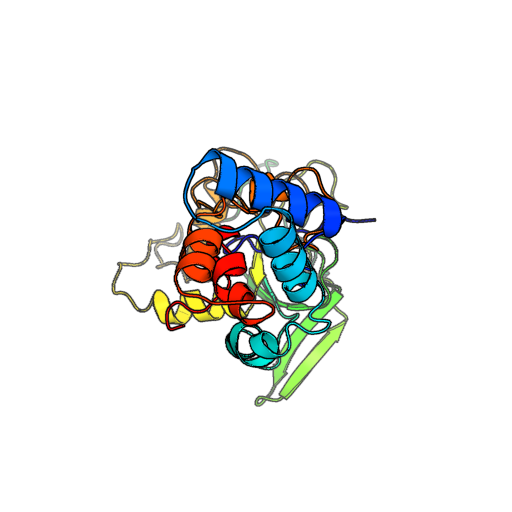ATOM 677 C C . GLY A 1 89 ? 19.810 7.578 -20.237 1.00 80.25 89 GLY A C 1
ATOM 678 O O . GLY A 1 89 ? 20.811 7.400 -19.553 1.00 80.25 89 GLY A O 1
ATOM 679 N N . THR A 1 90 ? 18.879 8.482 -19.926 1.00 80.44 90 THR A N 1
ATOM 680 C CA . THR A 1 90 ? 18.864 9.282 -18.690 1.00 80.44 90 THR A CA 1
ATOM 681 C C . THR A 1 90 ? 18.009 8.644 -17.592 1.00 80.44 90 THR A C 1
ATOM 683 O O . THR A 1 90 ? 18.045 9.092 -16.456 1.00 80.44 90 THR A O 1
ATOM 686 N N . GLY A 1 91 ? 17.275 7.575 -17.927 1.00 76.75 91 GLY A N 1
ATOM 687 C CA . GLY A 1 91 ? 16.304 6.900 -17.071 1.00 76.75 91 GLY A CA 1
ATOM 688 C C . GLY A 1 91 ? 14.942 7.590 -16.971 1.00 76.75 91 GLY A C 1
ATOM 689 O O . GLY A 1 91 ? 14.059 7.126 -16.246 1.00 76.75 91 GLY A O 1
ATOM 690 N N . GLY A 1 92 ? 14.735 8.635 -17.772 1.00 74.81 92 GLY A N 1
ATOM 691 C CA . GLY A 1 92 ? 13.419 9.184 -18.051 1.00 74.81 92 GLY A CA 1
ATOM 692 C C . GLY A 1 92 ? 12.560 8.199 -18.841 1.00 74.81 92 GLY A C 1
ATOM 693 O O . GLY A 1 92 ? 13.055 7.244 -19.437 1.00 74.81 92 GLY A O 1
ATOM 694 N N . TYR A 1 93 ? 11.252 8.419 -18.842 1.00 74.44 93 TYR A N 1
ATOM 695 C CA . TYR A 1 93 ? 10.321 7.609 -19.622 1.00 74.44 93 TYR A CA 1
ATOM 696 C C . TYR A 1 93 ? 10.485 7.849 -21.136 1.00 74.44 93 TYR A C 1
ATOM 698 O O . TYR A 1 93 ? 10.673 8.981 -21.581 1.00 74.44 93 TYR A O 1
ATOM 706 N N . VAL A 1 94 ? 10.358 6.783 -21.936 1.00 74.12 94 VAL A N 1
ATOM 707 C CA . VAL A 1 94 ? 10.367 6.849 -23.408 1.00 74.12 94 VAL A CA 1
ATOM 708 C C . VAL A 1 94 ? 8.952 6.684 -23.959 1.00 74.12 94 VAL A C 1
ATOM 710 O O . VAL A 1 94 ? 8.406 5.577 -23.902 1.00 74.12 94 VAL A O 1
ATOM 713 N N . PRO A 1 95 ? 8.371 7.720 -24.589 1.00 68.19 95 PRO A N 1
ATOM 714 C CA . PRO A 1 95 ? 7.135 7.553 -25.331 1.00 68.19 95 PRO A CA 1
ATOM 715 C C . PRO A 1 95 ? 7.348 6.705 -26.584 1.00 68.19 95 PRO A C 1
ATOM 717 O O . PRO A 1 95 ? 8.249 6.950 -27.389 1.00 68.19 95 PRO A O 1
ATOM 720 N N . CYS A 1 96 ? 6.470 5.723 -26.796 1.00 67.56 96 CYS A N 1
ATOM 721 C CA . CYS A 1 96 ? 6.385 5.044 -28.083 1.00 67.56 96 CYS A CA 1
ATOM 722 C C . CYS A 1 96 ? 5.616 5.940 -29.057 1.00 67.56 96 CYS A C 1
ATOM 724 O O . CYS A 1 96 ? 4.478 6.320 -28.792 1.00 67.56 96 CYS A O 1
ATOM 726 N N . ASN A 1 97 ? 6.222 6.274 -30.196 1.00 67.50 97 ASN A N 1
ATOM 727 C CA . ASN A 1 97 ? 5.597 7.104 -31.222 1.00 67.50 97 ASN A CA 1
ATOM 728 C C . ASN A 1 97 ? 5.426 6.322 -32.524 1.00 67.50 97 ASN A C 1
ATOM 730 O O . ASN A 1 97 ? 6.377 5.748 -33.050 1.00 67.50 97 ASN A O 1
ATOM 734 N N . HIS A 1 98 ? 4.224 6.366 -33.095 1.00 58.06 98 HIS A N 1
ATOM 735 C CA . HIS A 1 98 ? 3.936 5.816 -34.417 1.00 58.06 98 HIS A CA 1
ATOM 736 C C . HIS A 1 98 ? 3.169 6.843 -35.249 1.00 58.06 98 HIS A C 1
ATOM 738 O O . HIS A 1 98 ? 2.106 7.317 -34.850 1.00 58.06 98 HIS A O 1
ATOM 744 N N . HIS A 1 99 ? 3.730 7.227 -36.400 1.00 58.72 99 HIS A N 1
ATOM 745 C CA . HIS A 1 99 ? 3.186 8.281 -37.271 1.00 58.72 99 HIS A CA 1
ATOM 746 C C . HIS A 1 99 ? 2.866 9.601 -36.541 1.00 58.72 99 HIS A C 1
ATOM 748 O O . HIS A 1 99 ? 1.849 10.240 -36.807 1.00 58.72 99 HIS A O 1
ATOM 754 N N . GLY A 1 100 ? 3.728 10.006 -35.603 1.00 61.78 100 GLY A N 1
ATOM 755 C CA . GLY 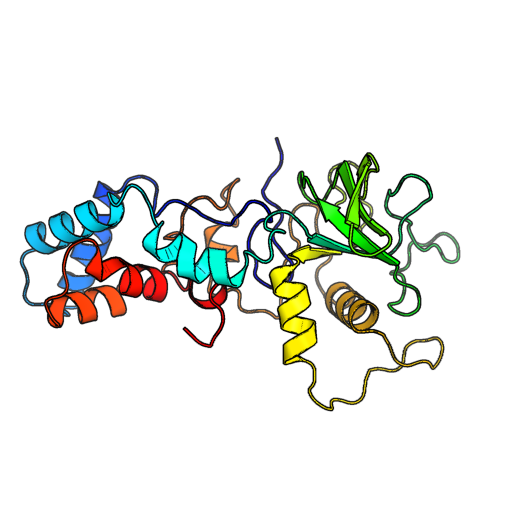A 1 100 ? 3.553 11.240 -34.829 1.00 61.78 100 GLY A CA 1
ATOM 756 C C . GLY A 1 100 ? 2.450 11.175 -33.769 1.00 61.78 100 GLY A C 1
ATOM 757 O O . GLY A 1 100 ? 2.068 12.211 -33.237 1.00 61.78 100 GLY A O 1
ATOM 758 N N . ARG A 1 101 ? 1.922 9.981 -33.470 1.00 60.88 101 ARG A N 1
ATOM 759 C CA . ARG A 1 101 ? 1.006 9.742 -32.351 1.00 60.88 101 ARG A CA 1
ATOM 760 C C . ARG A 1 101 ? 1.705 8.928 -31.276 1.00 60.88 101 ARG A C 1
ATOM 762 O O . ARG A 1 101 ? 2.271 7.878 -31.587 1.00 60.88 101 ARG A O 1
ATOM 769 N N . THR A 1 102 ? 1.585 9.373 -30.032 1.00 66.56 102 THR A N 1
ATOM 770 C CA . THR A 1 102 ? 1.970 8.586 -28.863 1.00 66.56 102 THR A CA 1
ATOM 771 C C . THR A 1 102 ? 1.089 7.340 -28.802 1.00 66.56 102 THR A C 1
ATOM 773 O O . THR A 1 102 ? -0.137 7.435 -28.703 1.00 66.56 102 THR A O 1
ATOM 776 N N . LEU A 1 103 ? 1.705 6.169 -28.908 1.00 67.50 103 LEU A N 1
ATOM 777 C CA . LEU A 1 103 ? 1.077 4.879 -28.672 1.00 67.50 103 LEU A CA 1
ATOM 778 C C . LEU A 1 103 ? 1.459 4.380 -27.282 1.00 67.50 103 LEU A C 1
ATOM 780 O O . LEU A 1 103 ? 2.557 4.642 -26.799 1.00 67.50 103 LEU A O 1
ATOM 784 N N . HIS A 1 104 ? 0.559 3.611 -26.674 1.00 69.06 104 HIS A N 1
ATOM 785 C CA . HIS A 1 104 ? 0.917 2.781 -25.533 1.00 69.06 104 HIS A CA 1
ATOM 786 C C . HIS A 1 104 ? 1.934 1.724 -26.010 1.00 69.06 104 HIS A C 1
ATOM 788 O O . HIS A 1 104 ? 1.610 0.979 -26.949 1.00 69.06 104 HIS A O 1
ATOM 794 N N . PRO A 1 105 ? 3.149 1.664 -25.433 1.00 75.06 105 PRO A N 1
ATOM 795 C CA . PRO A 1 105 ? 4.106 0.601 -25.715 1.00 75.06 105 PRO A CA 1
ATOM 796 C C . PRO A 1 105 ? 3.516 -0.780 -25.389 1.00 75.06 105 PRO A C 1
ATOM 798 O O . PRO A 1 105 ? 2.534 -0.888 -24.662 1.00 75.06 105 PRO A O 1
ATOM 801 N N . THR A 1 106 ? 4.079 -1.850 -25.934 1.00 82.69 106 THR A N 1
ATOM 802 C CA . THR A 1 106 ? 3.632 -3.220 -25.629 1.00 82.69 106 THR A CA 1
ATOM 803 C C . THR A 1 106 ? 4.373 -3.795 -24.428 1.00 82.69 106 THR A C 1
ATOM 805 O O . THR A 1 106 ? 5.456 -3.343 -24.092 1.00 82.69 106 THR A O 1
ATOM 808 N N . GLY A 1 107 ? 3.847 -4.855 -23.825 1.00 84.50 107 GLY A N 1
ATOM 809 C CA . GLY A 1 107 ? 4.531 -5.635 -22.790 1.00 84.50 107 GLY A CA 1
ATOM 810 C C . GLY A 1 107 ? 5.711 -6.470 -23.305 1.00 84.50 107 GLY A C 1
ATOM 811 O O . GLY A 1 107 ? 6.402 -7.090 -22.504 1.00 84.50 107 GLY A O 1
ATOM 812 N N . ASP A 1 108 ? 5.934 -6.518 -24.625 1.00 82.81 108 ASP A N 1
ATOM 813 C CA . ASP A 1 108 ? 6.911 -7.405 -25.274 1.00 82.81 108 ASP A CA 1
ATOM 814 C C . ASP A 1 108 ? 8.366 -7.116 -24.845 1.00 82.81 108 ASP A C 1
ATOM 816 O O . ASP A 1 108 ? 9.120 -8.054 -24.605 1.00 82.81 108 ASP A O 1
ATOM 820 N N . ASP A 1 109 ? 8.746 -5.841 -24.689 1.00 84.56 109 ASP A N 1
ATOM 821 C CA . ASP A 1 109 ? 10.147 -5.421 -24.483 1.00 84.56 109 ASP A CA 1
ATOM 822 C C . ASP A 1 109 ? 10.312 -4.470 -23.286 1.00 84.56 109 ASP A C 1
ATOM 824 O O . ASP A 1 109 ? 11.166 -3.577 -23.284 1.00 84.56 109 ASP A O 1
ATOM 828 N N . VAL A 1 110 ? 9.456 -4.614 -22.273 1.00 88.44 110 VAL A N 1
ATOM 829 C CA . VAL A 1 110 ? 9.534 -3.770 -21.077 1.00 88.44 110 VAL A CA 1
ATOM 830 C C . VAL A 1 110 ? 10.847 -4.008 -20.333 1.00 88.44 110 VAL A C 1
ATOM 832 O O . VAL A 1 110 ? 11.286 -5.140 -20.124 1.00 88.44 110 VAL A O 1
ATOM 835 N N . GLN A 1 111 ? 11.475 -2.921 -19.903 1.00 91.62 111 GLN A N 1
ATOM 836 C CA . GLN A 1 111 ? 12.645 -2.951 -19.040 1.00 91.62 111 GLN A CA 1
ATOM 837 C C . GLN A 1 111 ? 12.202 -3.075 -17.582 1.00 91.62 111 GLN A C 1
ATOM 839 O O . GLN A 1 111 ? 11.218 -2.463 -17.164 1.00 91.62 111 GLN A O 1
ATOM 844 N N . ILE A 1 112 ? 12.973 -3.833 -16.806 1.00 92.56 112 ILE A N 1
ATOM 845 C CA . ILE A 1 112 ? 12.795 -3.991 -15.364 1.00 92.56 112 ILE A CA 1
ATOM 846 C C . ILE A 1 112 ? 14.004 -3.355 -14.685 1.00 92.56 112 ILE A C 1
ATOM 848 O O . ILE A 1 112 ? 15.142 -3.720 -14.979 1.00 92.56 112 ILE A O 1
ATOM 852 N N . ARG A 1 113 ? 13.763 -2.412 -13.778 1.00 92.62 113 ARG A N 1
ATOM 853 C CA . ARG A 1 113 ? 14.795 -1.739 -12.986 1.00 92.62 113 ARG A CA 1
ATOM 854 C C . ARG A 1 113 ? 14.452 -1.871 -11.514 1.00 92.62 113 ARG A C 1
ATOM 856 O O . ARG A 1 113 ? 13.329 -1.577 -11.115 1.00 92.62 113 ARG A O 1
ATOM 863 N N . ARG A 1 114 ? 15.408 -2.301 -10.697 1.00 91.44 114 ARG A N 1
ATOM 864 C CA . ARG A 1 114 ? 15.258 -2.231 -9.244 1.00 91.44 114 ARG A CA 1
ATOM 865 C C . ARG A 1 114 ? 15.744 -0.866 -8.788 1.00 91.44 114 ARG A C 1
ATOM 867 O O . ARG A 1 114 ? 16.846 -0.472 -9.144 1.00 91.44 114 ARG A O 1
ATOM 874 N N . VAL A 1 115 ? 14.919 -0.147 -8.049 1.00 90.75 115 VAL A N 1
ATOM 875 C CA . VAL A 1 115 ? 15.118 1.273 -7.750 1.00 90.75 115 VAL A CA 1
ATOM 876 C C . VAL A 1 115 ? 14.818 1.565 -6.285 1.00 90.75 115 VAL A C 1
ATOM 878 O O . VAL A 1 115 ? 14.080 0.811 -5.654 1.00 90.75 115 VAL A O 1
ATOM 881 N N . CYS A 1 116 ? 15.364 2.645 -5.734 1.00 87.50 116 CYS A N 1
ATOM 882 C CA . CYS A 1 116 ? 15.033 3.118 -4.388 1.00 87.50 116 CYS A CA 1
ATOM 883 C C . CYS A 1 116 ? 15.020 4.648 -4.303 1.00 87.50 116 CYS A C 1
ATOM 885 O O . CYS A 1 116 ? 15.163 5.348 -5.305 1.00 87.50 116 CYS A O 1
ATOM 887 N N . THR A 1 117 ? 14.767 5.155 -3.097 1.00 78.12 117 THR A N 1
ATOM 888 C CA . THR A 1 117 ? 14.625 6.589 -2.801 1.00 78.12 117 THR A CA 1
ATOM 889 C C . THR A 1 117 ? 13.524 7.262 -3.646 1.00 78.12 117 THR A C 1
ATOM 891 O O . THR A 1 117 ? 13.786 8.151 -4.455 1.00 78.12 117 THR A O 1
ATOM 894 N N . PRO A 1 118 ? 12.263 6.810 -3.500 1.00 75.81 118 PRO A N 1
ATOM 895 C CA . PRO A 1 118 ? 11.126 7.342 -4.250 1.00 75.81 118 PRO A CA 1
ATOM 896 C C . PRO A 1 118 ? 10.751 8.782 -3.879 1.00 75.81 118 PRO A C 1
ATOM 898 O O . PRO A 1 118 ? 10.713 9.171 -2.717 1.00 75.81 118 PRO A O 1
ATOM 901 N N . ASN A 1 119 ? 10.337 9.572 -4.854 1.00 74.94 119 ASN A N 1
ATOM 902 C CA . ASN A 1 119 ? 9.749 10.890 -4.667 1.00 74.94 119 ASN A CA 1
ATOM 903 C C . ASN A 1 119 ? 8.642 11.080 -5.704 1.00 74.94 119 ASN A C 1
ATOM 905 O O . ASN A 1 119 ? 8.904 11.565 -6.801 1.00 74.94 119 ASN A O 1
ATOM 909 N N . GLY A 1 120 ? 7.428 10.628 -5.371 1.00 69.31 120 GLY A N 1
ATOM 910 C CA . GLY A 1 120 ? 6.293 10.631 -6.299 1.00 69.31 120 GLY A CA 1
ATOM 911 C C . GLY A 1 120 ? 6.615 9.867 -7.586 1.00 69.31 120 GLY A C 1
ATOM 912 O O . GLY A 1 120 ? 6.709 10.470 -8.640 1.00 69.31 120 GLY A O 1
ATOM 913 N N . GLY A 1 121 ? 6.952 8.576 -7.480 1.00 75.31 121 GLY A N 1
ATOM 914 C CA . GLY A 1 121 ? 7.278 7.722 -8.636 1.00 75.31 121 GLY A CA 1
ATOM 915 C C . GLY A 1 121 ? 8.582 8.034 -9.374 1.00 75.31 121 GLY A C 1
ATOM 916 O O . GLY A 1 121 ? 8.910 7.350 -10.344 1.00 75.31 121 GLY A O 1
ATOM 917 N N . ILE A 1 122 ? 9.348 9.025 -8.919 1.00 81.50 122 ILE A N 1
ATOM 918 C CA . ILE A 1 122 ? 10.712 9.304 -9.376 1.00 81.50 122 ILE A CA 1
ATOM 919 C C . ILE A 1 122 ? 11.677 8.681 -8.384 1.00 81.50 122 ILE A C 1
ATOM 921 O O . ILE A 1 122 ? 11.591 8.943 -7.189 1.00 81.50 122 ILE A O 1
ATOM 925 N N . PHE A 1 123 ? 12.604 7.876 -8.869 1.00 87.00 123 PHE A N 1
ATOM 926 C CA . PHE A 1 123 ? 13.594 7.197 -8.047 1.00 87.00 123 PHE A CA 1
ATOM 927 C C . PHE A 1 123 ? 14.970 7.728 -8.412 1.00 87.00 123 PHE A C 1
ATOM 929 O O . PHE A 1 123 ? 15.289 7.748 -9.594 1.00 87.00 123 PHE A O 1
ATOM 936 N N . SER A 1 124 ? 15.773 8.156 -7.439 1.00 88.00 124 SER A N 1
ATOM 937 C CA . SER A 1 124 ? 17.107 8.726 -7.704 1.00 88.00 124 SER A CA 1
ATOM 938 C C . SER A 1 124 ? 18.231 7.687 -7.733 1.00 88.00 124 SER A C 1
ATOM 940 O O . SER A 1 124 ? 19.389 8.009 -7.993 1.00 88.00 124 SER A O 1
ATOM 942 N N . GLU A 1 125 ? 17.911 6.437 -7.405 1.00 90.19 125 GLU A N 1
ATOM 943 C CA . GLU A 1 125 ? 18.892 5.376 -7.221 1.00 90.19 125 GLU A CA 1
ATOM 944 C C . GLU A 1 125 ? 18.458 4.099 -7.943 1.00 90.19 125 GLU A C 1
ATOM 946 O O . GLU A 1 125 ? 17.340 3.607 -7.760 1.00 90.19 125 GLU A O 1
ATOM 951 N N . LEU A 1 126 ? 19.381 3.540 -8.727 1.00 91.19 126 LEU A N 1
ATOM 952 C CA . LEU A 1 126 ? 19.271 2.230 -9.357 1.00 91.19 126 LEU A CA 1
ATOM 953 C C . LEU A 1 126 ? 20.060 1.206 -8.536 1.00 91.19 126 LEU A C 1
ATOM 955 O O . LEU A 1 126 ? 21.192 1.452 -8.117 1.00 91.19 126 LEU A O 1
ATOM 959 N N . ILE A 1 127 ? 19.464 0.036 -8.332 1.00 89.88 127 ILE A N 1
ATOM 960 C CA . ILE A 1 127 ? 20.047 -1.061 -7.568 1.00 89.88 127 ILE A CA 1
ATOM 961 C C . ILE A 1 127 ? 20.418 -2.194 -8.514 1.00 89.88 127 ILE A C 1
ATOM 963 O O . ILE A 1 127 ? 19.563 -2.789 -9.172 1.00 89.88 127 ILE A O 1
ATOM 967 N N . GLU A 1 128 ? 21.691 -2.560 -8.493 1.00 90.25 128 GLU A N 1
ATOM 968 C CA . GLU A 1 128 ? 22.235 -3.707 -9.206 1.00 90.25 128 GLU A CA 1
ATOM 969 C C . GLU A 1 128 ? 22.807 -4.734 -8.225 1.00 90.25 128 GLU A C 1
ATOM 971 O O . GLU A 1 128 ? 23.126 -4.432 -7.072 1.00 90.25 128 GLU A O 1
ATOM 976 N N . PHE A 1 129 ? 22.937 -5.975 -8.689 1.00 85.06 129 PHE A N 1
ATOM 977 C CA . PHE A 1 129 ? 23.588 -7.039 -7.936 1.00 85.06 129 PHE A CA 1
ATOM 978 C C . PHE A 1 129 ? 24.742 -7.606 -8.755 1.00 85.06 129 PHE A C 1
ATOM 980 O O . PHE A 1 129 ? 24.514 -8.328 -9.724 1.00 85.06 129 PHE A O 1
ATOM 987 N N . ASP A 1 130 ? 25.977 -7.333 -8.335 1.00 87.56 130 ASP A N 1
ATOM 988 C CA . ASP A 1 130 ? 27.163 -7.999 -8.879 1.00 87.56 130 ASP A CA 1
ATOM 989 C C . ASP A 1 130 ? 27.635 -9.061 -7.887 1.00 87.56 130 ASP A C 1
ATOM 991 O O . ASP A 1 130 ? 27.951 -8.764 -6.736 1.00 87.56 130 ASP A O 1
ATOM 995 N N . ARG A 1 131 ? 27.640 -10.330 -8.310 1.00 88.56 131 ARG A N 1
ATOM 996 C CA . ARG A 1 131 ? 28.048 -11.482 -7.475 1.00 88.56 131 ARG A CA 1
ATOM 997 C C . ARG A 1 131 ? 27.353 -11.533 -6.103 1.00 88.56 131 ARG A C 1
ATOM 999 O O . ARG A 1 131 ? 27.949 -11.953 -5.114 1.00 88.56 131 ARG A O 1
ATOM 1006 N N . GLY A 1 132 ? 26.088 -11.114 -6.050 1.00 81.38 132 GLY A N 1
ATOM 1007 C CA . GLY A 1 132 ? 25.283 -11.073 -4.825 1.00 81.38 132 GLY A CA 1
ATOM 1008 C C . GLY A 1 132 ? 25.527 -9.846 -3.940 1.00 81.38 132 GLY A C 1
ATOM 1009 O O . GLY A 1 132 ? 24.851 -9.693 -2.926 1.00 81.38 132 GLY A O 1
ATOM 1010 N N . GLN A 1 133 ? 26.443 -8.953 -4.316 1.00 84.94 133 GLN A N 1
ATOM 1011 C CA . GLN A 1 133 ? 26.647 -7.683 -3.635 1.00 84.94 133 GLN A CA 1
ATOM 1012 C C . GLN A 1 133 ? 25.712 -6.617 -4.210 1.00 84.94 133 GLN A C 1
ATOM 1014 O O . GLN A 1 133 ? 25.688 -6.395 -5.419 1.00 84.94 133 GLN A O 1
ATOM 1019 N N . ARG A 1 134 ? 24.975 -5.935 -3.326 1.00 86.50 134 ARG A N 1
ATOM 1020 C CA . ARG A 1 134 ? 24.145 -4.774 -3.671 1.00 86.50 134 ARG A CA 1
ATOM 1021 C C . ARG A 1 134 ? 25.046 -3.605 -4.067 1.00 86.50 134 ARG A C 1
ATOM 1023 O O . ARG A 1 134 ? 25.852 -3.148 -3.255 1.00 86.50 134 ARG A O 1
ATOM 1030 N N . ILE A 1 135 ? 24.884 -3.123 -5.290 1.00 90.00 135 ILE A N 1
ATOM 1031 C CA . ILE A 1 135 ? 25.513 -1.915 -5.816 1.00 90.00 135 ILE A CA 1
ATOM 1032 C C . ILE A 1 135 ? 24.403 -0.889 -6.021 1.00 90.00 135 ILE A C 1
ATOM 1034 O O . ILE A 1 135 ? 23.370 -1.205 -6.606 1.00 90.00 135 ILE A O 1
ATOM 1038 N N . VAL A 1 136 ? 24.606 0.321 -5.507 1.00 90.50 136 VAL A N 1
ATOM 1039 C CA . VAL A 1 136 ? 23.682 1.444 -5.692 1.00 90.50 136 VAL A CA 1
ATOM 1040 C C . VAL A 1 136 ? 24.367 2.455 -6.597 1.00 90.50 136 VAL A C 1
ATOM 1042 O O . VAL A 1 136 ? 25.472 2.903 -6.289 1.00 90.50 136 VAL A O 1
ATOM 1045 N N . ALA A 1 137 ? 23.729 2.772 -7.717 1.00 89.81 137 ALA A N 1
ATOM 1046 C CA . ALA A 1 137 ? 24.161 3.806 -8.640 1.00 89.81 137 ALA A CA 1
ATOM 1047 C C . ALA A 1 137 ? 23.190 4.988 -8.564 1.00 89.81 137 ALA A C 1
ATOM 1049 O O . ALA A 1 137 ? 21.975 4.797 -8.591 1.00 89.81 137 ALA A O 1
ATOM 1050 N N . GLU A 1 138 ? 23.727 6.205 -8.493 1.00 89.12 138 GLU A N 1
ATOM 1051 C CA . GLU A 1 138 ? 22.939 7.431 -8.631 1.00 89.12 138 GLU A CA 1
ATOM 1052 C C . GLU A 1 138 ? 22.491 7.553 -10.090 1.00 89.12 138 GLU A C 1
ATOM 1054 O O . GLU A 1 138 ? 23.255 7.951 -10.972 1.00 89.12 138 GLU A O 1
ATOM 1059 N N . GLN A 1 139 ? 21.261 7.131 -10.352 1.00 87.50 139 GLN A N 1
ATOM 1060 C CA . GLN A 1 139 ? 20.652 7.180 -11.666 1.00 87.50 139 GLN A CA 1
ATOM 1061 C C . GLN A 1 139 ? 19.149 7.336 -11.498 1.00 87.50 139 GLN A C 1
ATOM 1063 O O . GLN A 1 139 ? 18.481 6.463 -10.940 1.00 87.50 139 GLN A O 1
ATOM 1068 N N . ASP A 1 140 ? 18.626 8.423 -12.056 1.00 85.81 140 ASP A N 1
ATOM 1069 C CA . ASP A 1 140 ? 17.199 8.685 -12.022 1.00 85.81 140 ASP A CA 1
ATOM 1070 C C . ASP A 1 140 ? 16.435 7.614 -12.813 1.00 85.81 140 ASP A C 1
ATOM 1072 O O . ASP A 1 140 ? 16.862 7.148 -13.869 1.00 85.81 140 ASP A O 1
ATOM 1076 N N . THR A 1 141 ? 15.288 7.193 -12.297 1.00 85.56 141 THR A N 1
ATOM 1077 C CA . THR A 1 141 ? 14.318 6.349 -12.990 1.00 85.56 141 THR A CA 1
ATOM 1078 C C . THR A 1 141 ? 12.929 6.912 -12.734 1.00 85.56 141 THR A C 1
ATOM 1080 O O . THR A 1 141 ? 12.487 6.977 -11.590 1.00 85.56 141 THR A O 1
ATOM 1083 N N . SER A 1 142 ? 12.233 7.322 -13.796 1.00 84.50 142 SER A N 1
ATOM 1084 C CA . SER A 1 142 ? 10.906 7.939 -13.675 1.00 84.50 142 SER A CA 1
ATOM 1085 C C . SER A 1 142 ? 9.798 6.958 -14.035 1.00 84.50 142 SER A C 1
ATOM 1087 O O . SER A 1 142 ? 9.701 6.500 -15.175 1.00 84.50 142 SER A O 1
ATOM 1089 N N . CYS A 1 143 ? 8.938 6.661 -13.064 1.00 80.25 143 CYS A N 1
ATOM 1090 C CA . CYS A 1 143 ? 7.649 6.001 -13.278 1.00 80.25 143 CYS A CA 1
ATOM 1091 C C . CYS A 1 143 ? 6.465 6.977 -13.204 1.00 80.25 143 CYS A C 1
ATOM 1093 O O . CYS A 1 143 ? 5.345 6.582 -13.508 1.00 80.25 143 CYS A O 1
ATOM 1095 N N . ASP A 1 144 ? 6.717 8.245 -12.871 1.00 72.44 144 ASP A N 1
ATOM 1096 C CA . ASP A 1 144 ? 5.707 9.305 -12.846 1.00 72.44 144 ASP A CA 1
ATOM 1097 C C . ASP A 1 144 ? 6.011 10.417 -13.868 1.00 72.44 144 ASP A C 1
ATOM 1099 O O . ASP A 1 144 ? 7.108 10.551 -14.421 1.00 72.44 144 ASP A O 1
ATOM 1103 N N . THR A 1 145 ? 4.971 11.197 -14.120 1.00 52.78 145 THR A N 1
ATOM 1104 C CA . THR A 1 145 ? 4.836 12.385 -14.955 1.00 52.78 145 THR A CA 1
ATOM 1105 C C . THR A 1 145 ? 4.874 13.690 -14.180 1.00 52.78 145 THR A C 1
ATOM 1107 O O . THR A 1 145 ? 4.666 14.724 -14.810 1.00 52.78 145 THR A O 1
ATOM 1110 N N . TYR A 1 146 ? 5.151 13.707 -12.870 1.00 52.31 146 TYR A N 1
ATOM 1111 C CA . TYR A 1 146 ? 5.130 14.942 -12.068 1.00 52.31 146 TYR A CA 1
ATOM 1112 C C . TYR A 1 146 ? 5.844 16.142 -12.737 1.00 52.31 146 TYR A C 1
ATOM 1114 O O . TYR A 1 146 ? 5.446 17.289 -12.540 1.00 52.31 146 TYR A O 1
ATOM 1122 N N . TRP A 1 147 ? 6.857 15.892 -13.581 1.00 49.66 147 TRP A N 1
ATOM 1123 C CA . TRP A 1 147 ? 7.596 16.921 -14.329 1.00 49.66 147 TRP A CA 1
ATOM 1124 C C . TRP A 1 147 ? 7.407 16.913 -15.856 1.00 49.66 147 TRP A C 1
ATOM 1126 O O . TRP A 1 147 ? 7.933 17.800 -16.529 1.00 49.66 147 TRP A O 1
ATOM 1136 N N . ALA A 1 148 ? 6.670 15.954 -16.419 1.00 47.16 148 ALA A N 1
ATOM 1137 C CA . ALA A 1 148 ? 6.431 15.842 -17.855 1.00 47.16 148 ALA A CA 1
ATOM 1138 C C . ALA A 1 148 ? 5.017 16.343 -18.190 1.00 47.16 148 ALA A C 1
ATOM 1140 O O . ALA A 1 148 ? 4.011 15.763 -17.790 1.00 47.16 148 ALA A O 1
ATOM 1141 N N . SER A 1 149 ? 4.969 17.464 -18.911 1.00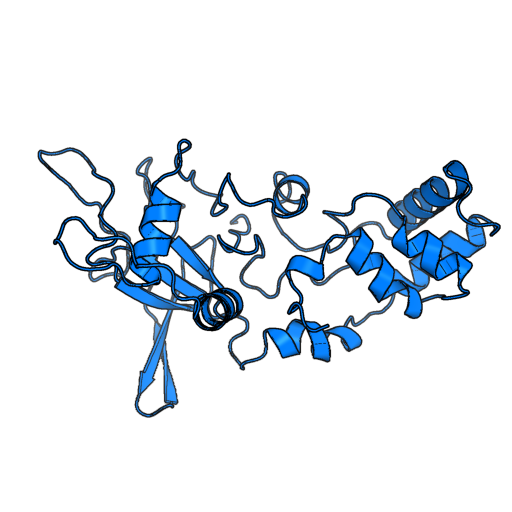 51.56 149 SER A N 1
ATOM 1142 C CA . SER A 1 149 ? 3.789 18.061 -19.552 1.00 51.56 149 SER A CA 1
ATOM 1143 C C . SER A 1 149 ? 2.794 17.019 -20.060 1.00 51.56 149 SER A C 1
ATOM 1145 O O . SER A 1 149 ? 3.250 16.216 -20.854 1.00 51.56 149 SER A O 1
ATOM 1147 N N . ASP A 1 150 ? 1.509 17.070 -19.665 1.00 54.56 150 ASP A N 1
ATOM 1148 C CA . ASP A 1 150 ? 0.274 16.446 -20.227 1.00 54.56 150 ASP A CA 1
ATOM 1149 C C . ASP A 1 150 ? 0.324 15.057 -20.926 1.00 54.56 150 ASP A C 1
ATOM 1151 O O . ASP A 1 150 ? -0.690 14.567 -21.435 1.00 54.56 150 ASP A O 1
ATOM 1155 N N . GLU A 1 151 ? 1.468 14.394 -20.966 1.00 56.47 151 GLU A N 1
ATOM 1156 C CA . GLU A 1 151 ? 1.749 13.174 -21.693 1.00 56.47 151 GLU A CA 1
ATOM 1157 C C . GLU A 1 151 ? 1.632 12.013 -20.713 1.00 56.47 151 GLU A C 1
ATOM 1159 O O . GLU A 1 151 ? 2.176 12.078 -19.621 1.00 56.47 151 GLU A O 1
ATOM 1164 N N . PRO A 1 152 ? 0.913 10.942 -21.056 1.00 56.88 152 PRO A N 1
ATOM 1165 C CA . PRO A 1 152 ? 0.777 9.794 -20.169 1.00 56.88 152 PRO A CA 1
ATOM 1166 C C . PRO A 1 152 ? 2.133 9.097 -19.960 1.00 56.88 152 PRO A C 1
ATOM 1168 O O . PRO A 1 152 ? 2.800 8.750 -20.942 1.00 56.88 152 PRO A O 1
ATOM 1171 N N . THR A 1 153 ? 2.512 8.829 -18.702 1.00 66.25 153 THR A N 1
ATOM 1172 C CA . THR A 1 153 ? 3.477 7.758 -18.425 1.00 66.25 153 THR A CA 1
ATOM 1173 C C . THR A 1 153 ? 2.794 6.424 -18.646 1.00 66.25 153 THR A C 1
ATOM 1175 O O . THR A 1 153 ? 1.600 6.250 -18.400 1.00 66.25 153 THR A O 1
ATOM 1178 N N . TYR A 1 154 ? 3.580 5.463 -19.110 1.00 74.06 154 TYR A N 1
ATOM 1179 C CA . TYR A 1 154 ? 3.162 4.065 -19.125 1.00 74.06 154 TYR A CA 1
ATOM 1180 C C . TYR A 1 154 ? 4.055 3.199 -18.239 1.00 74.06 154 TYR A C 1
ATOM 1182 O O . TYR A 1 154 ? 3.781 2.018 -18.075 1.00 74.06 154 TYR A O 1
ATOM 1190 N N . SER A 1 155 ? 5.128 3.766 -17.680 1.00 82.00 155 SER A N 1
ATOM 1191 C CA . SE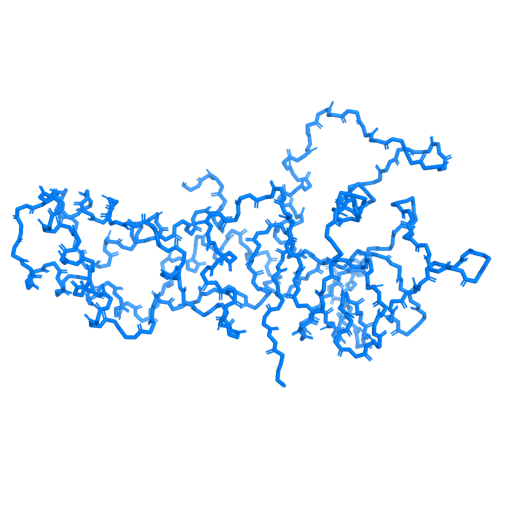R A 1 155 ? 5.953 3.079 -16.693 1.00 82.00 155 SER A CA 1
ATOM 1192 C C . SER A 1 155 ? 5.192 2.967 -15.376 1.00 82.00 155 SER A C 1
ATOM 1194 O O . SER A 1 155 ? 4.516 3.899 -14.957 1.00 82.00 155 SER A O 1
ATOM 1196 N N . VAL A 1 156 ? 5.312 1.822 -14.720 1.00 85.12 156 VAL A N 1
ATOM 1197 C CA . VAL A 1 156 ? 4.684 1.547 -13.430 1.00 85.12 156 VAL A CA 1
ATOM 1198 C C . VAL A 1 156 ? 5.731 1.067 -12.449 1.00 85.12 156 VAL A C 1
ATOM 1200 O O . VAL A 1 156 ? 6.786 0.574 -12.844 1.00 85.12 156 VAL A O 1
ATOM 1203 N N . TRP A 1 157 ? 5.428 1.158 -11.162 1.00 87.06 157 TRP A N 1
ATOM 1204 C CA . TRP A 1 157 ? 6.292 0.602 -10.137 1.00 87.06 157 TRP A CA 1
ATOM 1205 C C . TRP A 1 157 ? 5.500 -0.220 -9.125 1.00 87.06 157 TRP A C 1
ATOM 1207 O O . TRP A 1 157 ? 4.317 0.016 -8.864 1.00 87.06 157 TRP A O 1
ATOM 1217 N N . VAL A 1 158 ? 6.175 -1.214 -8.561 1.00 85.25 158 VAL A N 1
ATOM 1218 C CA . VAL A 1 158 ? 5.667 -2.075 -7.492 1.00 85.25 158 VAL A CA 1
ATOM 1219 C C . VAL A 1 158 ? 6.682 -2.139 -6.365 1.00 85.25 158 VAL A C 1
ATOM 1221 O O . VAL A 1 158 ? 7.887 -2.130 -6.603 1.00 85.25 158 VAL A O 1
ATOM 1224 N N . HIS A 1 159 ? 6.210 -2.251 -5.130 1.00 81.88 159 HIS A N 1
ATOM 1225 C CA . HIS A 1 159 ? 7.085 -2.543 -3.999 1.00 81.88 159 HIS A CA 1
ATOM 1226 C C . HIS A 1 159 ? 7.720 -3.937 -4.159 1.00 81.88 159 HIS A C 1
ATOM 1228 O O . HIS A 1 159 ? 7.025 -4.873 -4.571 1.00 81.88 159 HIS A O 1
ATOM 1234 N N . VAL A 1 160 ? 9.003 -4.112 -3.803 1.00 81.62 160 VAL A N 1
ATOM 1235 C CA . VAL A 1 160 ? 9.712 -5.402 -3.964 1.00 81.62 160 VAL A CA 1
ATOM 1236 C C . VAL A 1 160 ? 8.985 -6.552 -3.270 1.00 81.62 160 VAL A C 1
ATOM 1238 O O . VAL A 1 160 ? 8.817 -7.605 -3.873 1.00 81.62 160 VAL A O 1
ATOM 1241 N N . ALA A 1 161 ? 8.471 -6.354 -2.053 1.00 74.94 161 ALA A N 1
ATOM 1242 C CA . ALA A 1 161 ? 7.703 -7.395 -1.360 1.00 74.94 161 ALA A CA 1
ATOM 1243 C C . ALA A 1 161 ? 6.466 -7.861 -2.157 1.00 74.94 161 ALA A C 1
ATOM 1245 O O . ALA A 1 161 ? 6.194 -9.057 -2.240 1.00 74.94 161 ALA A O 1
ATOM 1246 N N . CYS A 1 162 ? 5.745 -6.935 -2.800 1.00 78.50 162 CYS A N 1
ATOM 1247 C CA . CYS A 1 162 ? 4.600 -7.274 -3.647 1.00 78.50 162 CYS A CA 1
ATOM 1248 C C . CYS A 1 162 ? 5.036 -7.996 -4.923 1.00 78.50 162 CYS A C 1
ATOM 1250 O O . CYS A 1 162 ? 4.363 -8.927 -5.353 1.00 78.50 162 CYS A O 1
ATOM 1252 N N . TRP A 1 163 ? 6.158 -7.584 -5.516 1.00 82.12 163 TRP A N 1
ATOM 1253 C CA . TRP A 1 163 ? 6.732 -8.254 -6.679 1.00 82.12 163 TRP A CA 1
ATOM 1254 C C . TRP A 1 163 ? 7.132 -9.696 -6.364 1.00 82.12 163 TRP A C 1
ATOM 1256 O O . TRP A 1 163 ? 6.703 -10.608 -7.065 1.00 82.12 163 TRP A O 1
ATOM 1266 N N . THR A 1 164 ? 7.877 -9.912 -5.277 1.00 78.06 164 THR A N 1
ATOM 1267 C CA . THR A 1 164 ? 8.255 -11.250 -4.807 1.00 78.06 164 THR A CA 1
ATOM 1268 C C . THR A 1 164 ? 7.015 -12.090 -4.527 1.00 78.06 164 THR A C 1
ATOM 1270 O O . THR A 1 164 ? 6.930 -13.226 -4.977 1.00 78.06 164 THR A O 1
ATOM 1273 N N . TYR A 1 165 ? 6.006 -11.521 -3.858 1.00 75.44 165 TYR A N 1
ATOM 1274 C CA . TYR A 1 165 ? 4.747 -12.224 -3.623 1.00 75.44 165 TYR A CA 1
ATOM 1275 C C . TYR A 1 165 ? 4.067 -12.642 -4.933 1.00 75.44 165 TYR A C 1
ATOM 1277 O O . TYR A 1 165 ? 3.638 -13.784 -5.050 1.00 75.44 165 TYR A O 1
ATOM 1285 N N . LEU A 1 166 ? 3.994 -11.758 -5.935 1.00 78.50 166 LEU A N 1
ATOM 1286 C CA . LEU A 1 166 ? 3.451 -12.119 -7.246 1.00 78.50 166 LEU A CA 1
ATOM 1287 C C . LEU A 1 166 ? 4.260 -13.230 -7.916 1.00 78.50 166 LEU A C 1
ATOM 1289 O O . LEU A 1 166 ? 3.654 -14.135 -8.474 1.00 78.50 166 LEU A O 1
ATOM 1293 N N . GLN A 1 167 ? 5.592 -13.182 -7.858 1.00 78.06 167 GLN A N 1
ATOM 1294 C CA . GLN A 1 167 ? 6.447 -14.218 -8.441 1.00 78.06 167 GLN A CA 1
ATOM 1295 C C . GLN A 1 167 ? 6.195 -15.593 -7.812 1.00 78.06 167 GLN A C 1
ATOM 1297 O O . GLN A 1 167 ? 6.054 -16.569 -8.541 1.00 78.06 167 GLN A O 1
ATOM 1302 N N . GLU A 1 168 ? 6.091 -15.660 -6.484 1.00 74.50 168 GLU A N 1
ATOM 1303 C CA . GLU A 1 168 ? 5.872 -16.914 -5.754 1.00 74.50 168 GLU A CA 1
ATOM 1304 C C . GLU A 1 168 ? 4.422 -17.415 -5.871 1.00 74.50 168 GLU A C 1
ATOM 1306 O O . GLU A 1 168 ? 4.167 -18.612 -5.979 1.00 74.50 168 GLU A O 1
ATOM 1311 N N . TRP A 1 169 ? 3.439 -16.510 -5.843 1.00 69.50 169 TRP A N 1
ATOM 1312 C CA . TRP A 1 169 ? 2.019 -16.878 -5.824 1.00 69.50 169 TRP A CA 1
ATOM 1313 C C . TRP A 1 169 ? 1.466 -17.189 -7.219 1.00 69.50 169 TRP A C 1
ATOM 1315 O O . TRP A 1 169 ? 0.575 -18.028 -7.365 1.00 69.50 169 TRP A O 1
ATOM 1325 N N . LEU A 1 170 ? 2.009 -16.540 -8.254 1.00 69.25 170 LEU A N 1
ATOM 1326 C CA . LEU A 1 170 ? 1.672 -16.804 -9.653 1.00 69.25 170 LEU A CA 1
ATOM 1327 C C . LEU A 1 170 ? 2.478 -17.957 -10.263 1.00 69.25 170 LEU A C 1
ATOM 1329 O O . LEU A 1 170 ? 2.375 -18.165 -11.468 1.00 69.25 170 LEU A O 1
ATOM 1333 N N . ASP A 1 171 ? 3.134 -18.803 -9.461 1.00 57.69 171 ASP A N 1
ATOM 1334 C CA . ASP A 1 171 ? 3.613 -20.134 -9.894 1.00 57.69 171 ASP A CA 1
ATOM 1335 C C . ASP A 1 171 ? 2.448 -21.105 -10.248 1.00 57.69 171 ASP A C 1
ATOM 1337 O O . ASP A 1 171 ? 2.568 -22.330 -10.288 1.00 57.69 171 ASP A O 1
ATOM 1341 N N . CYS A 1 172 ? 1.257 -20.554 -10.508 1.00 52.59 172 CYS A N 1
ATOM 1342 C CA . CYS A 1 172 ? 0.088 -21.239 -11.024 1.00 52.59 172 CYS A CA 1
ATOM 1343 C C . CYS A 1 172 ? 0.143 -21.336 -12.554 1.00 52.59 172 CYS A C 1
ATOM 1345 O O . CYS A 1 172 ? 0.437 -20.379 -13.263 1.00 52.59 172 CYS A O 1
ATOM 1347 N N . SER A 1 173 ? -0.251 -22.497 -13.072 1.00 51.94 173 SER A N 1
ATOM 1348 C CA . SER A 1 173 ? -0.166 -22.922 -14.477 1.00 51.94 173 SER A CA 1
ATOM 1349 C C . SER A 1 173 ? -1.155 -22.230 -15.436 1.00 51.94 173 SER A C 1
ATOM 1351 O O . SER A 1 173 ? -1.741 -22.889 -16.300 1.00 51.94 173 SER A O 1
ATOM 1353 N N . LEU A 1 174 ? -1.413 -20.929 -15.288 1.00 60.12 174 LEU A N 1
ATOM 1354 C CA . LEU A 1 174 ? -2.178 -20.198 -16.298 1.00 60.12 174 LEU A CA 1
ATOM 1355 C C . LEU A 1 174 ? -1.307 -20.045 -17.555 1.00 60.12 174 LEU A C 1
ATOM 1357 O O . LEU A 1 174 ? -0.137 -19.682 -17.441 1.00 60.12 174 LEU A O 1
ATOM 1361 N N . PRO A 1 175 ? -1.830 -20.348 -18.759 1.00 64.81 175 PRO A N 1
ATOM 1362 C CA . PRO A 1 175 ? -1.062 -20.155 -19.977 1.00 64.81 175 PRO A CA 1
ATOM 1363 C C . PRO A 1 175 ? -0.761 -18.656 -20.132 1.00 64.81 175 PRO A C 1
ATOM 1365 O O . PRO A 1 175 ? -1.705 -17.858 -20.111 1.00 64.81 175 PRO A O 1
ATOM 1368 N N . PRO A 1 176 ? 0.518 -18.269 -20.281 1.00 69.25 176 PRO A N 1
ATOM 1369 C CA . PRO A 1 176 ? 0.885 -16.868 -20.413 1.00 69.25 176 PRO A CA 1
ATOM 1370 C C . PRO A 1 176 ? 0.248 -16.281 -21.671 1.00 69.25 176 PRO A C 1
ATOM 1372 O O . PRO A 1 176 ? 0.076 -16.963 -22.690 1.00 69.25 176 PRO A O 1
ATOM 1375 N N . ARG A 1 177 ? -0.114 -15.001 -21.609 1.00 73.38 177 ARG A N 1
ATOM 1376 C CA . ARG A 1 177 ? -0.636 -14.279 -22.769 1.00 73.38 177 ARG A CA 1
ATOM 1377 C C . ARG A 1 177 ? 0.461 -14.153 -23.819 1.00 73.38 177 ARG A C 1
ATOM 1379 O O . ARG A 1 177 ? 1.627 -13.925 -23.506 1.00 73.38 177 ARG A O 1
ATOM 1386 N N . ILE A 1 178 ? 0.066 -14.285 -25.080 1.00 79.75 178 ILE A N 1
ATOM 1387 C CA . ILE A 1 178 ? 0.968 -14.112 -26.215 1.00 79.75 178 ILE A CA 1
ATOM 1388 C C . ILE A 1 178 ? 0.962 -12.633 -26.601 1.00 79.75 178 ILE A C 1
ATOM 1390 O O . ILE A 1 178 ? -0.098 -12.062 -26.870 1.00 79.75 178 ILE A O 1
ATOM 1394 N N . GLY A 1 179 ? 2.145 -12.028 -26.607 1.00 77.19 179 GLY A N 1
ATOM 1395 C CA . GLY A 1 179 ? 2.374 -10.655 -27.024 1.00 77.19 179 GLY A CA 1
ATOM 1396 C C . GLY A 1 179 ? 2.295 -10.458 -28.533 1.00 77.19 179 GLY A C 1
ATOM 1397 O O . GLY A 1 179 ? 2.072 -11.396 -29.306 1.00 77.19 179 GLY A O 1
ATOM 1398 N N . ARG A 1 180 ? 2.469 -9.213 -28.990 1.00 76.94 180 ARG A N 1
ATOM 1399 C CA . ARG A 1 180 ? 2.333 -8.886 -30.423 1.00 76.94 180 ARG A CA 1
ATOM 1400 C C . ARG A 1 180 ? 3.465 -9.483 -31.250 1.00 76.94 180 ARG A C 1
ATOM 1402 O O . ARG A 1 180 ? 3.280 -9.736 -32.439 1.00 76.94 180 ARG A O 1
ATOM 1409 N N . SER A 1 181 ? 4.603 -9.736 -30.611 1.00 79.00 181 SER A N 1
ATOM 1410 C CA . SER A 1 181 ? 5.743 -10.464 -31.173 1.00 79.00 181 SER A CA 1
ATOM 1411 C C . SER A 1 181 ? 5.449 -11.946 -31.462 1.00 79.00 181 SER A C 1
ATOM 1413 O O . SER A 1 181 ? 6.224 -12.601 -32.157 1.00 79.00 181 SER A O 1
ATOM 1415 N N . GLY A 1 182 ? 4.341 -12.489 -30.942 1.00 80.31 182 GLY A N 1
ATOM 1416 C CA . GLY A 1 182 ? 4.044 -13.921 -30.975 1.00 80.31 182 GLY A CA 1
ATOM 1417 C C . GLY A 1 182 ? 4.741 -14.722 -29.870 1.00 80.31 182 GLY A C 1
ATOM 1418 O O . GLY A 1 182 ? 4.584 -15.941 -29.822 1.00 80.31 182 GLY A O 1
ATOM 1419 N N . LEU A 1 183 ? 5.489 -14.059 -28.982 1.00 83.25 183 LEU A N 1
ATOM 1420 C CA . LEU A 1 183 ? 6.118 -14.661 -27.807 1.00 83.25 183 LEU A CA 1
ATOM 1421 C C . LEU A 1 183 ? 5.223 -14.517 -26.575 1.00 83.25 183 LEU A C 1
ATOM 1423 O O . LEU A 1 183 ? 4.427 -13.587 -26.479 1.00 83.25 183 LEU A O 1
ATOM 1427 N N . SER A 1 184 ? 5.354 -15.433 -25.619 1.00 83.81 184 SER A N 1
ATOM 1428 C CA . SER A 1 184 ? 4.691 -15.302 -24.320 1.00 83.81 184 SER A CA 1
ATOM 1429 C C . SER A 1 184 ? 5.254 -14.112 -23.547 1.00 83.81 184 SER A C 1
ATOM 1431 O O . SER A 1 184 ? 6.472 -13.936 -23.491 1.00 83.81 184 SER A O 1
ATOM 1433 N N . PHE A 1 185 ? 4.384 -13.327 -22.917 1.00 82.94 185 PHE A N 1
ATOM 1434 C CA . PHE A 1 185 ? 4.822 -12.248 -22.042 1.00 82.94 185 PHE A CA 1
ATOM 1435 C C . PHE A 1 185 ? 5.554 -12.783 -20.805 1.00 82.94 185 PHE A C 1
ATOM 1437 O O . PHE A 1 185 ? 5.260 -13.858 -20.282 1.00 82.94 185 PHE A O 1
ATOM 1444 N N . THR A 1 186 ? 6.510 -11.989 -20.322 1.00 87.56 186 THR A N 1
ATOM 1445 C CA . THR A 1 186 ? 7.078 -12.152 -18.979 1.00 87.56 186 THR A CA 1
ATOM 1446 C C . THR A 1 186 ? 6.079 -11.651 -17.932 1.00 87.56 186 THR A C 1
ATOM 1448 O O . THR A 1 186 ? 5.177 -10.887 -18.268 1.00 87.56 186 THR A O 1
ATOM 1451 N N . LEU A 1 187 ? 6.269 -11.988 -16.649 1.00 86.62 187 LEU A N 1
ATOM 1452 C CA . LEU A 1 187 ? 5.454 -11.420 -15.561 1.00 86.62 187 LEU A CA 1
ATOM 1453 C C . LEU A 1 187 ? 5.408 -9.881 -15.617 1.00 86.62 187 LEU A C 1
ATOM 1455 O O . LEU A 1 187 ? 4.352 -9.282 -15.429 1.00 86.62 187 LEU A O 1
ATOM 1459 N N . ALA A 1 188 ? 6.545 -9.242 -15.912 1.00 90.00 188 ALA A N 1
ATOM 1460 C CA . ALA A 1 188 ? 6.622 -7.791 -16.053 1.00 90.00 188 ALA A CA 1
ATOM 1461 C C . ALA A 1 188 ? 5.811 -7.292 -17.253 1.00 90.00 188 ALA A C 1
ATOM 1463 O O . ALA A 1 188 ? 5.072 -6.322 -17.119 1.00 90.00 188 ALA A O 1
ATOM 1464 N N . GLY A 1 189 ? 5.921 -7.968 -18.401 1.00 88.81 189 GLY A N 1
ATOM 1465 C CA . GLY A 1 189 ? 5.164 -7.637 -19.607 1.00 88.81 189 GLY A CA 1
ATOM 1466 C C . GLY A 1 189 ? 3.656 -7.800 -19.420 1.00 88.81 189 GLY A C 1
ATOM 1467 O O . GLY A 1 189 ? 2.889 -6.923 -19.809 1.00 88.81 189 GLY A O 1
ATOM 1468 N N . GLU A 1 190 ? 3.220 -8.876 -18.760 1.00 86.75 190 GLU A N 1
ATOM 1469 C CA . GLU A 1 190 ? 1.806 -9.086 -18.440 1.00 86.75 190 GLU A CA 1
ATOM 1470 C C . GLU A 1 190 ? 1.282 -8.031 -17.473 1.00 86.75 190 GLU A C 1
ATOM 1472 O O . GLU A 1 190 ? 0.218 -7.460 -17.718 1.00 86.75 190 GLU A O 1
ATOM 1477 N N . LEU A 1 191 ? 2.024 -7.748 -16.396 1.00 86.06 191 LEU A N 1
ATOM 1478 C CA . LEU A 1 191 ? 1.645 -6.716 -15.439 1.00 86.06 191 LEU A CA 1
ATOM 1479 C C . LEU A 1 191 ? 1.541 -5.356 -16.134 1.00 86.06 191 LEU A C 1
ATOM 1481 O O . LEU A 1 191 ? 0.536 -4.678 -15.965 1.00 86.06 191 LEU A O 1
ATOM 1485 N N . TYR A 1 192 ? 2.516 -5.003 -16.971 1.00 86.12 192 TYR A N 1
ATOM 1486 C CA . TYR A 1 192 ? 2.521 -3.770 -17.755 1.00 86.12 192 TYR A CA 1
ATOM 1487 C C . TYR A 1 192 ? 1.308 -3.642 -18.694 1.00 86.12 192 TYR A C 1
ATOM 1489 O O . TYR A 1 192 ? 0.690 -2.585 -18.795 1.00 86.12 192 TYR A O 1
ATOM 1497 N N . GLU A 1 193 ? 0.908 -4.722 -19.366 1.00 84.12 193 GLU A N 1
ATOM 1498 C CA . GLU A 1 193 ? -0.283 -4.724 -20.228 1.00 84.12 193 GLU A CA 1
ATOM 1499 C C . GLU A 1 193 ? -1.581 -4.637 -19.413 1.00 84.12 193 GLU A C 1
ATOM 1501 O O . GLU A 1 193 ? -2.520 -3.935 -19.792 1.00 84.12 193 GLU A O 1
ATOM 1506 N N . ILE A 1 194 ? -1.649 -5.310 -18.260 1.00 81.75 194 ILE A N 1
ATOM 1507 C CA . ILE A 1 194 ? -2.792 -5.207 -17.343 1.00 81.75 194 ILE A CA 1
ATOM 1508 C C . ILE A 1 194 ? -2.943 -3.763 -16.862 1.00 81.75 194 ILE A C 1
ATOM 1510 O O . ILE A 1 194 ? -4.046 -3.212 -16.907 1.00 81.75 194 ILE A O 1
ATOM 1514 N N . THR A 1 195 ? -1.847 -3.129 -16.445 1.00 79.50 195 THR A N 1
ATOM 1515 C CA . THR A 1 195 ? -1.852 -1.747 -15.961 1.00 79.50 195 THR A CA 1
ATOM 1516 C C . THR A 1 195 ? -2.147 -0.754 -17.080 1.00 79.50 195 THR A C 1
ATOM 1518 O O . THR A 1 195 ? -2.857 0.218 -16.834 1.00 79.50 195 THR A O 1
ATOM 1521 N N . GLY A 1 196 ? -1.698 -1.029 -18.304 1.00 75.69 196 GLY A N 1
ATOM 1522 C CA . GLY A 1 196 ? -1.974 -0.233 -19.499 1.00 75.69 196 GLY A CA 1
ATOM 1523 C C . GLY A 1 196 ? -3.388 -0.366 -20.071 1.00 75.69 196 GLY A C 1
ATOM 1524 O O . GLY A 1 196 ? -3.894 0.555 -20.707 1.00 75.69 196 GLY A O 1
ATOM 1525 N N . SER A 1 197 ? -4.071 -1.487 -19.819 1.00 73.56 197 SER A N 1
ATOM 1526 C CA . SER A 1 197 ? -5.409 -1.786 -20.365 1.00 73.56 197 SER A CA 1
ATOM 1527 C C . SER A 1 197 ? -6.575 -1.008 -19.729 1.00 73.56 197 SER A C 1
ATOM 1529 O O . SER A 1 197 ? -7.743 -1.270 -20.029 1.00 73.56 197 SER A O 1
ATOM 1531 N N . ARG A 1 198 ? -6.286 -0.057 -18.835 1.00 66.69 198 ARG A N 1
ATOM 1532 C CA . ARG A 1 198 ? -7.293 0.711 -18.091 1.00 66.69 198 ARG A CA 1
ATOM 1533 C C . ARG A 1 198 ? -8.145 1.577 -19.020 1.00 66.69 198 ARG A C 1
ATOM 1535 O O . ARG A 1 198 ? -7.654 2.167 -19.979 1.00 66.69 198 ARG A O 1
ATOM 1542 N N . HIS A 1 199 ? -9.432 1.698 -18.690 1.00 57.53 199 HIS A N 1
ATOM 1543 C CA . HIS A 1 199 ? -10.328 2.629 -19.382 1.00 57.53 199 HIS A CA 1
ATOM 1544 C C . HIS A 1 199 ? -10.006 4.091 -19.035 1.00 57.53 199 HIS A C 1
ATOM 1546 O O . HIS A 1 199 ? -10.065 4.968 -19.894 1.00 57.53 199 HIS A O 1
ATOM 1552 N N . GLU A 1 200 ? -9.624 4.334 -17.780 1.00 59.22 200 GLU A N 1
ATOM 1553 C CA . GLU A 1 200 ? -9.148 5.626 -17.296 1.00 59.22 200 GLU A CA 1
ATOM 1554 C C . GLU A 1 200 ? -7.623 5.694 -17.409 1.00 59.22 200 GLU A C 1
ATOM 1556 O O . GLU A 1 200 ? -6.913 4.765 -17.016 1.00 59.22 200 GLU A O 1
ATOM 1561 N N . ARG A 1 201 ? -7.112 6.798 -17.963 1.00 59.00 201 ARG A N 1
ATOM 1562 C CA . ARG A 1 201 ? -5.665 7.034 -18.050 1.00 59.00 201 ARG A CA 1
ATOM 1563 C C . ARG A 1 201 ? -5.084 7.186 -16.646 1.00 59.00 201 ARG A C 1
ATOM 1565 O O . ARG A 1 201 ? -5.714 7.806 -15.793 1.00 59.00 201 ARG A O 1
ATOM 1572 N N . GLN A 1 202 ? -3.864 6.689 -16.434 1.00 57.41 202 GLN A N 1
ATOM 1573 C CA . GLN A 1 202 ? -3.082 7.087 -15.267 1.00 57.41 202 GLN A CA 1
ATOM 1574 C C . GLN A 1 202 ? -2.894 8.604 -15.311 1.00 57.41 202 GLN A C 1
ATOM 1576 O O . GLN A 1 202 ? -2.309 9.153 -16.242 1.00 57.41 202 GLN A O 1
ATOM 1581 N N . THR A 1 203 ? -3.483 9.284 -14.337 1.00 54.09 203 THR A N 1
ATOM 1582 C CA . THR A 1 203 ? -3.222 10.696 -14.070 1.00 54.09 203 THR A CA 1
ATOM 1583 C C . THR A 1 203 ? -2.082 10.800 -13.062 1.00 54.09 203 THR A C 1
ATOM 1585 O O . THR A 1 203 ? -1.959 9.899 -12.233 1.00 54.09 203 THR A O 1
ATOM 1588 N N . GLN A 1 204 ? -1.348 11.916 -13.113 1.00 53.22 204 GLN A N 1
ATOM 1589 C CA . GLN A 1 204 ? -0.107 12.338 -12.417 1.00 53.22 204 GLN A CA 1
ATOM 1590 C C . GLN A 1 204 ? 0.053 12.077 -10.892 1.00 53.22 204 GLN A C 1
ATOM 1592 O O . GLN A 1 204 ? 0.887 12.703 -10.254 1.00 53.22 204 GLN A O 1
ATOM 1597 N N . VAL A 1 205 ? -0.774 11.243 -10.257 1.00 52.59 205 VAL A N 1
ATOM 1598 C CA . VAL A 1 205 ? -0.750 10.980 -8.805 1.00 52.59 205 VAL A CA 1
ATOM 1599 C C . VAL A 1 205 ? -1.303 9.585 -8.441 1.00 52.59 205 VAL A C 1
ATOM 1601 O O . VAL A 1 205 ? -1.488 9.260 -7.271 1.00 52.59 205 VAL A O 1
ATOM 1604 N N . ARG A 1 206 ? -1.715 8.760 -9.418 1.00 58.41 206 ARG A N 1
ATOM 1605 C CA . ARG A 1 206 ? -2.627 7.627 -9.164 1.00 58.41 206 ARG A CA 1
ATOM 1606 C C . ARG A 1 206 ? -2.143 6.332 -9.816 1.00 58.41 206 ARG A C 1
ATOM 1608 O O . ARG A 1 206 ? -2.631 5.912 -10.862 1.00 58.41 206 ARG A O 1
ATOM 1615 N N . GLY A 1 207 ? -1.224 5.653 -9.129 1.00 61.34 207 GLY A N 1
ATOM 1616 C CA . GLY A 1 207 ? -0.698 4.341 -9.522 1.00 61.34 207 GLY A CA 1
ATOM 1617 C C . GLY A 1 207 ? -1.702 3.177 -9.449 1.00 61.34 207 GLY A C 1
ATOM 1618 O O . GLY A 1 207 ? -1.447 2.127 -10.021 1.00 61.34 207 GLY A O 1
ATOM 1619 N N . TRP A 1 208 ? -2.873 3.315 -8.824 1.00 70.12 208 TRP A N 1
ATOM 1620 C CA . TRP A 1 208 ? -3.785 2.195 -8.518 1.00 70.12 208 TRP A CA 1
ATOM 1621 C C . TRP A 1 208 ? -4.559 1.606 -9.707 1.00 70.12 208 TRP A C 1
ATOM 1623 O O . TRP A 1 208 ? -4.862 2.305 -10.666 1.00 70.12 208 TRP A O 1
ATOM 1633 N N . LEU A 1 209 ? -4.908 0.318 -9.639 1.00 70.50 209 LEU A N 1
ATOM 1634 C CA . LEU A 1 209 ? -5.675 -0.448 -10.626 1.00 70.50 209 LEU A CA 1
ATOM 1635 C C . LEU 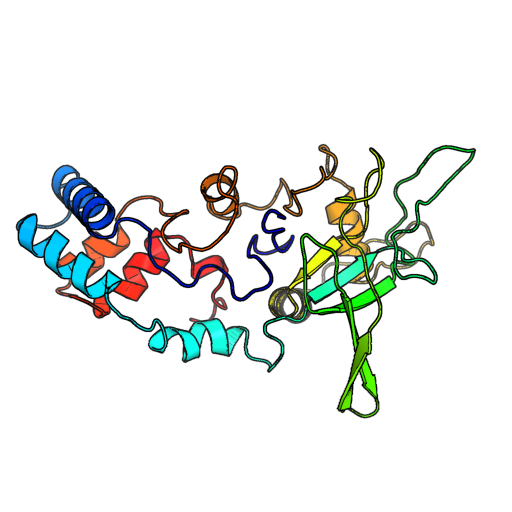A 1 209 ? -7.186 -0.405 -10.337 1.00 70.50 209 LEU A C 1
ATOM 1637 O O . LEU A 1 209 ? -7.604 -0.851 -9.273 1.00 70.50 209 LEU A O 1
ATOM 1641 N N . PRO A 1 210 ? -8.048 0.006 -11.284 1.00 64.38 210 PRO A N 1
ATOM 1642 C CA . PRO A 1 210 ? -9.479 0.174 -11.015 1.00 64.38 210 PRO A CA 1
ATOM 1643 C C . PRO A 1 210 ? -10.271 -1.106 -10.771 1.00 64.38 210 PRO A C 1
ATOM 1645 O O . PRO A 1 210 ? -11.386 -1.055 -10.264 1.00 64.38 210 PRO A O 1
ATOM 1648 N N . CYS A 1 211 ? -9.706 -2.257 -11.119 1.00 70.19 211 CYS A N 1
ATOM 1649 C CA . CYS A 1 211 ? -10.310 -3.562 -10.878 1.00 70.19 211 CYS A CA 1
ATOM 1650 C C . CYS A 1 211 ? -9.869 -4.212 -9.558 1.00 70.19 211 CYS A C 1
ATOM 1652 O O . CYS A 1 211 ? -10.326 -5.315 -9.258 1.00 70.19 211 CYS A O 1
ATOM 1654 N N . VAL A 1 212 ? -8.986 -3.569 -8.789 1.00 72.50 212 VAL A N 1
ATOM 1655 C CA . VAL A 1 212 ? -8.510 -4.082 -7.502 1.00 72.50 212 VAL A CA 1
ATOM 1656 C C . VAL A 1 212 ? -9.294 -3.405 -6.381 1.00 72.50 212 VAL A C 1
ATOM 1658 O O . VAL A 1 212 ? -9.330 -2.180 -6.283 1.00 72.50 212 VAL A O 1
ATOM 1661 N N . ASP A 1 213 ? -9.924 -4.205 -5.519 1.00 76.06 213 ASP A N 1
ATOM 1662 C CA . ASP A 1 213 ? -10.465 -3.706 -4.255 1.00 76.06 213 ASP A CA 1
ATOM 1663 C C . ASP A 1 213 ? -9.309 -3.538 -3.266 1.00 76.06 213 ASP A C 1
ATOM 1665 O O . ASP A 1 213 ? -8.863 -4.496 -2.639 1.00 76.06 213 ASP A O 1
ATOM 1669 N N . TYR A 1 214 ? -8.836 -2.303 -3.112 1.00 76.31 214 TYR A N 1
ATOM 1670 C CA . TYR A 1 214 ? -7.832 -1.935 -2.108 1.00 76.31 214 TYR A CA 1
ATOM 1671 C C . TYR A 1 214 ? -8.431 -1.810 -0.706 1.00 76.31 214 TYR A C 1
ATOM 1673 O O . TYR A 1 214 ? -7.945 -1.036 0.111 1.00 76.31 214 TYR A O 1
ATOM 1681 N N . GLY A 1 215 ? -9.561 -2.455 -0.430 1.00 75.06 215 GLY A N 1
ATOM 1682 C CA . GLY A 1 215 ? -10.208 -2.474 0.872 1.00 75.06 215 GLY A CA 1
ATOM 1683 C C . GLY A 1 215 ? -10.683 -1.107 1.372 1.00 75.06 215 GLY A C 1
ATOM 1684 O O . GLY A 1 215 ? -11.065 -1.009 2.532 1.00 75.06 215 GLY A O 1
ATOM 1685 N N . GLY A 1 216 ? -10.732 -0.073 0.530 1.00 77.62 216 GLY A N 1
ATOM 1686 C CA . GLY A 1 216 ? -10.991 1.314 0.937 1.00 77.62 216 GLY A CA 1
ATOM 1687 C C . GLY A 1 216 ? -9.739 2.116 1.307 1.00 77.62 216 GLY A C 1
ATOM 1688 O O . GLY A 1 216 ? -9.875 3.278 1.666 1.00 77.62 216 GLY A O 1
ATOM 1689 N N . THR A 1 217 ? -8.537 1.540 1.186 1.00 77.69 217 THR A N 1
ATOM 1690 C CA . THR A 1 217 ? -7.254 2.250 1.342 1.00 77.69 217 THR A CA 1
ATOM 1691 C C . THR A 1 217 ? -7.173 3.433 0.390 1.00 77.69 217 THR A C 1
ATOM 1693 O O . THR A 1 217 ? -6.869 4.535 0.826 1.00 77.69 217 THR A O 1
ATOM 1696 N N . LEU A 1 218 ? -7.511 3.254 -0.891 1.00 75.00 218 LEU A N 1
ATOM 1697 C CA . LEU A 1 218 ? -7.494 4.375 -1.833 1.00 75.00 218 LEU A CA 1
ATOM 1698 C C . LEU A 1 218 ? -8.439 5.492 -1.401 1.00 75.00 218 LEU A C 1
ATOM 1700 O O . LEU A 1 218 ? -7.991 6.624 -1.285 1.00 75.00 218 LEU A O 1
ATOM 1704 N N . ASP A 1 219 ? -9.701 5.160 -1.112 1.00 79.06 219 ASP A N 1
ATOM 1705 C CA . ASP A 1 219 ? -10.721 6.124 -0.680 1.00 79.06 219 ASP A CA 1
ATOM 1706 C C . ASP A 1 219 ? -10.275 6.895 0.567 1.00 79.06 219 ASP A C 1
ATOM 1708 O O . ASP A 1 219 ? -10.397 8.116 0.620 1.00 79.06 219 ASP A O 1
ATOM 1712 N N . ALA A 1 220 ? -9.707 6.188 1.548 1.00 78.94 220 ALA A N 1
ATOM 1713 C CA . ALA A 1 220 ? -9.219 6.770 2.791 1.00 78.94 220 ALA A CA 1
ATOM 1714 C C . ALA A 1 220 ? -8.067 7.761 2.590 1.00 78.94 220 ALA A C 1
ATOM 1716 O O . ALA A 1 220 ? -7.894 8.660 3.413 1.00 78.94 220 ALA A O 1
ATOM 1717 N N . TYR A 1 221 ? -7.290 7.596 1.514 1.00 76.50 221 TYR A N 1
ATOM 1718 C CA . TYR A 1 221 ? -6.129 8.431 1.227 1.00 76.50 221 TYR A CA 1
ATOM 1719 C C . TYR A 1 221 ? -6.274 9.315 -0.019 1.00 76.50 221 TYR A C 1
ATOM 1721 O O . TYR A 1 221 ? -5.315 9.976 -0.401 1.00 76.50 221 TYR A O 1
ATOM 1729 N N . MET A 1 222 ? -7.457 9.381 -0.647 1.00 71.94 222 MET A N 1
ATOM 1730 C CA . MET A 1 222 ? -7.649 10.171 -1.873 1.00 71.94 222 MET A CA 1
ATOM 1731 C C . MET A 1 222 ? -7.436 11.674 -1.673 1.00 71.94 222 MET A C 1
ATOM 1733 O O . MET A 1 222 ? -6.992 12.338 -2.608 1.00 71.94 222 MET A O 1
ATOM 1737 N N . ASP A 1 223 ? -7.763 12.188 -0.484 1.00 71.62 223 ASP A N 1
ATOM 1738 C CA . ASP A 1 223 ? -7.753 13.622 -0.158 1.00 71.62 223 ASP A CA 1
ATOM 1739 C C . ASP A 1 223 ? -6.702 13.990 0.903 1.00 71.62 223 ASP A C 1
ATOM 1741 O O . ASP A 1 223 ? -6.694 15.107 1.426 1.00 71.62 223 ASP A O 1
ATOM 1745 N N . VAL A 1 224 ? -5.803 13.063 1.240 1.00 72.25 224 VAL A N 1
ATOM 1746 C CA . VAL A 1 224 ? -4.689 13.312 2.161 1.00 72.25 224 VAL A CA 1
ATOM 1747 C C . VAL A 1 224 ? -3.364 13.095 1.457 1.00 72.25 224 VAL A C 1
ATOM 1749 O O . VAL A 1 224 ? -3.183 12.161 0.686 1.00 72.25 224 VAL A O 1
ATOM 1752 N N . GLN A 1 225 ? -2.422 13.987 1.749 1.00 70.31 225 GLN A N 1
ATOM 1753 C CA . GLN A 1 225 ? -1.127 14.019 1.080 1.00 70.31 225 GLN A CA 1
ATOM 1754 C C . GLN A 1 225 ? -0.263 12.787 1.393 1.00 70.31 225 GLN A C 1
ATOM 1756 O O . GLN A 1 225 ? 0.536 12.384 0.547 1.00 70.31 225 GLN A O 1
ATOM 1761 N N . TYR A 1 226 ? -0.430 12.209 2.589 1.00 75.06 226 TYR A N 1
ATOM 1762 C CA . TYR A 1 226 ? 0.425 11.143 3.102 1.00 75.06 226 TYR A CA 1
ATOM 1763 C C . TYR A 1 226 ? -0.370 9.972 3.689 1.00 75.06 226 TYR A C 1
ATOM 1765 O O . TYR A 1 226 ? -1.331 10.162 4.443 1.00 75.06 226 TYR A O 1
ATOM 1773 N N . GLN A 1 227 ? 0.076 8.750 3.394 1.00 77.56 227 GLN A N 1
ATOM 1774 C CA . GLN A 1 227 ? -0.449 7.515 3.981 1.00 77.56 227 GLN A CA 1
ATOM 1775 C C . GLN A 1 227 ? 0.213 7.226 5.328 1.00 77.56 227 GLN A C 1
ATOM 1777 O O . GLN A 1 227 ? 0.990 6.287 5.473 1.00 77.56 227 GLN A O 1
ATOM 1782 N N . ASP A 1 228 ? -0.084 8.061 6.317 1.00 77.69 228 ASP A N 1
ATOM 1783 C CA . ASP A 1 228 ? 0.570 8.015 7.627 1.00 77.69 228 ASP A CA 1
ATOM 1784 C C . ASP A 1 228 ? -0.205 7.169 8.656 1.00 77.69 228 ASP A C 1
ATOM 1786 O O . ASP A 1 228 ? 0.388 6.564 9.552 1.00 77.69 228 ASP A O 1
ATOM 1790 N N . TYR A 1 229 ? -1.533 7.077 8.516 1.00 83.12 229 TYR A N 1
ATOM 1791 C CA . TYR A 1 229 ? -2.419 6.585 9.576 1.00 83.12 229 TYR A CA 1
ATOM 1792 C C . TYR A 1 229 ? -3.174 5.297 9.236 1.00 83.12 229 TYR A C 1
ATOM 1794 O O . TYR A 1 229 ? -4.047 5.323 8.377 1.00 83.12 229 TYR A O 1
ATOM 1802 N N . ILE A 1 230 ? -2.934 4.210 9.973 1.00 84.06 230 ILE A N 1
ATOM 1803 C CA . ILE A 1 230 ? -3.531 2.869 9.814 1.00 84.06 230 ILE A CA 1
ATOM 1804 C C . ILE A 1 230 ? -5.063 2.897 9.807 1.00 84.06 230 ILE A C 1
ATOM 1806 O O . ILE A 1 230 ? -5.691 2.154 9.062 1.00 84.06 230 ILE A O 1
ATOM 1810 N N . MET A 1 231 ? -5.675 3.752 10.628 1.00 86.62 231 MET A N 1
ATOM 1811 C CA . MET A 1 231 ? -7.128 3.786 10.828 1.00 86.62 231 MET A CA 1
ATOM 1812 C C . MET A 1 231 ? -7.905 4.413 9.668 1.00 86.62 231 MET A C 1
ATOM 1814 O O . MET A 1 231 ? -9.132 4.348 9.678 1.00 86.62 231 MET A O 1
ATOM 1818 N N . GLY A 1 232 ? -7.228 5.013 8.682 1.00 84.00 232 GLY A N 1
ATOM 1819 C CA . GLY A 1 232 ? -7.871 5.625 7.513 1.00 84.00 232 GLY A CA 1
ATOM 1820 C C . GLY A 1 232 ? -8.898 4.699 6.835 1.00 84.00 232 GLY A C 1
ATOM 1821 O O . GLY A 1 232 ? -10.074 5.048 6.777 1.00 84.00 232 GLY A O 1
ATOM 1822 N N . PRO A 1 233 ? -8.502 3.501 6.365 1.00 85.19 233 PRO A N 1
ATOM 1823 C CA . PRO A 1 233 ? -9.396 2.533 5.712 1.00 85.19 233 PRO A CA 1
ATOM 1824 C C . PRO A 1 233 ? -10.403 1.814 6.625 1.00 85.19 233 PRO A C 1
ATOM 1826 O O . PRO A 1 233 ? -11.088 0.893 6.162 1.00 85.19 233 PRO A O 1
ATOM 1829 N N . ARG A 1 234 ? -10.516 2.176 7.911 1.00 90.94 234 ARG A N 1
ATOM 1830 C CA . ARG A 1 234 ? -11.372 1.455 8.860 1.00 90.94 234 ARG A CA 1
ATOM 1831 C C . ARG A 1 234 ? -12.830 1.421 8.415 1.00 90.94 234 ARG A C 1
ATOM 1833 O O . ARG A 1 234 ? -13.450 2.451 8.164 1.00 90.94 234 ARG A O 1
ATOM 1840 N N . LYS A 1 235 ? -13.411 0.216 8.413 1.00 87.25 235 LYS A N 1
ATOM 1841 C CA . LYS A 1 235 ? -14.843 0.001 8.160 1.00 87.25 235 LYS A CA 1
ATOM 1842 C C . LYS A 1 235 ? -15.492 -0.710 9.340 1.00 87.25 235 LYS A C 1
ATOM 1844 O O . LYS A 1 235 ? -15.587 -1.935 9.373 1.00 87.25 235 LYS A O 1
ATOM 1849 N N . GLY A 1 236 ? -15.980 0.100 10.271 1.00 91.38 236 GLY A N 1
ATOM 1850 C CA . GLY A 1 236 ? -16.691 -0.348 11.461 1.00 91.38 236 GLY A CA 1
ATOM 1851 C C . GLY A 1 236 ? -15.781 -0.866 12.583 1.00 91.38 236 GLY A C 1
ATOM 1852 O O . GLY A 1 236 ? -14.556 -0.760 12.497 1.00 91.38 236 GLY A O 1
ATOM 1853 N N . SER A 1 237 ? -16.383 -1.364 13.661 1.00 95.06 237 SER A N 1
ATOM 1854 C CA . SER A 1 237 ? -15.696 -1.765 14.904 1.00 95.06 237 SER A CA 1
ATOM 1855 C C . SER A 1 237 ? -16.022 -3.194 15.343 1.00 95.06 237 SER A C 1
ATOM 1857 O O . SER A 1 237 ? -16.030 -3.510 16.534 1.00 95.06 237 SER A O 1
ATOM 1859 N N . ARG A 1 238 ? -16.340 -4.070 14.383 1.00 95.12 238 ARG A N 1
ATOM 1860 C CA . ARG A 1 238 ? -16.790 -5.440 14.655 1.00 95.12 238 ARG A CA 1
ATOM 1861 C C . ARG A 1 238 ? -15.727 -6.253 15.389 1.00 95.12 238 ARG A C 1
ATOM 1863 O O . ARG A 1 238 ? -16.054 -6.924 16.367 1.00 95.12 238 ARG A O 1
ATOM 1870 N N . HIS A 1 239 ? -14.486 -6.246 14.906 1.00 94.69 239 HIS A N 1
ATOM 1871 C CA . HIS A 1 239 ? -13.431 -7.068 15.495 1.00 94.69 239 HIS A CA 1
ATOM 1872 C C . HIS A 1 239 ? -12.982 -6.493 16.834 1.00 94.69 239 HIS A C 1
ATOM 1874 O O . HIS A 1 239 ? -12.747 -7.257 17.768 1.00 94.69 239 HIS A O 1
ATOM 1880 N N . ILE A 1 240 ? -12.907 -5.163 16.955 1.00 96.00 240 ILE A N 1
ATOM 1881 C CA . ILE A 1 240 ? -12.624 -4.488 18.227 1.00 96.00 240 ILE A CA 1
ATOM 1882 C C . ILE A 1 240 ? -13.689 -4.860 19.266 1.00 96.00 240 ILE A C 1
ATOM 1884 O O . ILE A 1 240 ? -13.347 -5.244 20.383 1.00 96.00 240 ILE A O 1
ATOM 1888 N N . ALA A 1 241 ? -14.973 -4.806 18.900 1.00 97.00 241 ALA A N 1
ATOM 1889 C CA . ALA A 1 241 ? -16.069 -5.188 19.787 1.00 97.00 241 ALA A CA 1
ATOM 1890 C C . ALA A 1 241 ? -15.975 -6.655 20.225 1.00 97.00 241 ALA A C 1
ATOM 1892 O O . ALA A 1 241 ? -16.097 -6.955 21.413 1.00 97.00 241 ALA A O 1
ATOM 1893 N N . GLN A 1 242 ? -15.699 -7.563 19.285 1.00 96.19 242 GLN A N 1
ATOM 1894 C CA . GLN A 1 242 ? -15.498 -8.974 19.598 1.00 96.19 242 GLN A CA 1
ATOM 1895 C C . GLN A 1 242 ? -14.340 -9.165 20.590 1.00 96.19 242 GLN A C 1
ATOM 1897 O O . GLN A 1 242 ? -14.532 -9.785 21.634 1.00 96.19 242 GLN A O 1
ATOM 1902 N N . ALA A 1 243 ? -13.175 -8.573 20.323 1.00 95.81 243 ALA A N 1
ATOM 1903 C CA . ALA A 1 243 ? -12.013 -8.645 21.207 1.00 95.81 243 ALA A CA 1
ATOM 1904 C C . ALA A 1 243 ? -12.325 -8.115 22.619 1.00 95.81 243 ALA A C 1
ATOM 1906 O O . ALA A 1 243 ? -11.968 -8.734 23.623 1.00 95.81 243 ALA A O 1
ATOM 1907 N N . LEU A 1 244 ? -13.061 -7.005 22.716 1.00 97.06 244 LEU A N 1
ATOM 1908 C CA . LEU A 1 244 ? -13.514 -6.460 23.996 1.00 97.06 244 LEU A CA 1
ATOM 1909 C C . LEU A 1 244 ? -14.454 -7.420 24.739 1.00 97.06 244 LEU A C 1
ATOM 1911 O O . LEU A 1 244 ? -14.307 -7.581 25.956 1.00 97.06 244 LEU A O 1
ATOM 1915 N N . SER A 1 245 ? -15.382 -8.071 24.029 1.00 95.69 245 SER A N 1
ATOM 1916 C CA . SER A 1 245 ? -16.304 -9.066 24.600 1.00 95.69 245 SER A CA 1
ATOM 1917 C C . SER A 1 245 ? -15.584 -10.319 25.113 1.00 95.69 245 SER A C 1
ATOM 1919 O O . SER A 1 245 ? -15.985 -10.895 26.120 1.00 95.69 245 SER A O 1
ATOM 1921 N N . GLU A 1 246 ? -14.464 -10.680 24.483 1.00 96.12 246 GLU A N 1
ATOM 1922 C CA . GLU A 1 246 ? -13.573 -11.775 24.892 1.00 96.12 246 GLU A CA 1
ATOM 1923 C C . GLU A 1 246 ? -12.647 -11.383 26.059 1.00 96.12 246 GLU A C 1
ATOM 1925 O O . GLU A 1 246 ? -11.881 -12.202 26.562 1.00 96.12 246 GLU A O 1
ATOM 1930 N N . GLY A 1 247 ? -12.725 -10.133 26.523 1.00 95.50 247 GLY A N 1
ATOM 1931 C CA . GLY A 1 247 ? -11.939 -9.636 27.649 1.00 95.50 247 GLY A CA 1
ATOM 1932 C C . GLY A 1 247 ? -10.568 -9.072 27.271 1.00 95.50 247 GLY A C 1
ATOM 1933 O O . GLY A 1 247 ? -9.824 -8.696 28.174 1.00 95.50 247 GLY A O 1
ATOM 1934 N N . LEU A 1 248 ? -10.239 -8.950 25.978 1.00 95.06 248 LEU A N 1
ATOM 1935 C CA . LEU A 1 248 ? -8.978 -8.351 25.528 1.00 95.06 248 LEU A CA 1
ATOM 1936 C C . LEU A 1 248 ? -8.956 -6.848 25.812 1.00 95.06 248 LEU A C 1
ATOM 1938 O O . LEU A 1 248 ? -9.970 -6.158 25.662 1.00 95.06 248 LEU A O 1
ATOM 1942 N N . ARG A 1 249 ? -7.805 -6.333 26.251 1.00 94.19 249 ARG A N 1
ATOM 1943 C CA . ARG A 1 249 ? -7.632 -4.929 26.653 1.00 94.19 249 ARG A CA 1
ATOM 1944 C C . ARG A 1 249 ? -6.293 -4.365 26.185 1.00 94.19 249 ARG A C 1
ATOM 1946 O O . ARG A 1 249 ? -5.347 -5.105 25.931 1.00 94.19 249 ARG A O 1
ATOM 1953 N N . ASP A 1 250 ? -6.230 -3.040 26.142 1.00 92.25 250 ASP A N 1
ATOM 1954 C CA . ASP A 1 250 ? -5.052 -2.232 25.865 1.00 92.25 250 ASP A CA 1
ATOM 1955 C C . ASP A 1 250 ? -4.365 -2.728 24.575 1.00 92.25 250 ASP A C 1
ATOM 1957 O O . ASP A 1 250 ? -5.025 -2.875 23.545 1.00 92.25 250 ASP A O 1
ATOM 1961 N N . GLU A 1 251 ? -3.076 -3.055 24.613 1.00 89.31 251 GLU A N 1
ATOM 1962 C CA . GLU A 1 251 ? -2.300 -3.490 23.437 1.00 89.31 251 GLU A CA 1
ATOM 1963 C C . GLU A 1 251 ? -2.824 -4.787 22.792 1.00 89.31 251 GLU A C 1
ATOM 1965 O O . GLU A 1 251 ? -2.611 -5.039 21.606 1.00 89.31 251 GLU A O 1
ATOM 1970 N N . GLN A 1 252 ? -3.576 -5.605 23.536 1.00 87.69 252 GLN A N 1
ATOM 1971 C CA . GLN A 1 252 ? -4.174 -6.836 23.007 1.00 87.69 252 GLN A CA 1
ATOM 1972 C C . GLN A 1 252 ? -5.283 -6.556 21.984 1.00 87.69 252 GLN A C 1
ATOM 1974 O O . GLN A 1 252 ? -5.682 -7.462 21.253 1.00 87.69 252 GLN A O 1
ATOM 1979 N N . LEU A 1 253 ? -5.785 -5.317 21.906 1.00 91.06 253 LEU A N 1
ATOM 1980 C CA . LEU A 1 253 ? -6.762 -4.911 20.896 1.00 91.06 253 LEU A CA 1
ATOM 1981 C C . LEU A 1 253 ? -6.139 -4.631 19.530 1.00 91.06 253 LEU A C 1
ATOM 1983 O O . LEU A 1 253 ? -6.875 -4.569 18.545 1.00 91.06 253 LEU A O 1
ATOM 1987 N N . ILE A 1 254 ? -4.816 -4.469 19.432 1.00 87.62 254 ILE A N 1
ATOM 1988 C CA . ILE A 1 254 ? -4.189 -4.043 18.178 1.00 87.62 254 ILE A CA 1
ATOM 1989 C C . ILE A 1 254 ? -4.513 -4.990 17.010 1.00 87.62 254 ILE A C 1
ATOM 1991 O O . ILE A 1 254 ? -4.945 -4.492 15.973 1.00 87.62 254 ILE A O 1
ATOM 1995 N N . PRO A 1 255 ? -4.436 -6.331 17.135 1.00 85.25 255 PRO A N 1
ATOM 1996 C CA . PRO A 1 255 ? -4.818 -7.222 16.036 1.00 85.25 255 PRO A CA 1
ATOM 1997 C C . PRO A 1 255 ? -6.255 -7.001 15.539 1.00 85.25 255 PRO A C 1
ATOM 1999 O O . PRO A 1 255 ? -6.521 -7.078 14.340 1.00 85.25 255 PRO A O 1
ATOM 2002 N N . ALA A 1 256 ? -7.187 -6.695 16.443 1.00 89.88 256 ALA A N 1
ATOM 2003 C CA . ALA A 1 256 ? -8.569 -6.393 16.090 1.00 89.88 256 ALA A CA 1
ATOM 2004 C C . ALA A 1 256 ? -8.704 -5.026 15.399 1.00 89.88 256 ALA A C 1
ATOM 2006 O O . ALA A 1 256 ? -9.397 -4.922 14.387 1.00 89.88 256 ALA A O 1
ATOM 2007 N N . ILE A 1 257 ? -7.980 -4.013 15.888 1.00 90.12 257 ILE A N 1
ATOM 2008 C CA . ILE A 1 257 ? -7.880 -2.687 15.263 1.00 90.12 257 ILE A CA 1
ATOM 2009 C C . ILE A 1 257 ? -7.369 -2.811 13.820 1.00 90.12 257 ILE A C 1
ATOM 2011 O O . ILE A 1 257 ? -7.953 -2.225 12.908 1.00 90.12 257 ILE A O 1
ATOM 2015 N N . MET A 1 258 ? -6.335 -3.622 13.586 1.00 84.94 258 MET A N 1
ATOM 2016 C CA . MET A 1 258 ? -5.769 -3.856 12.251 1.00 84.94 258 MET A CA 1
ATOM 2017 C C . MET A 1 258 ? -6.764 -4.548 11.310 1.00 84.94 258 MET A C 1
ATOM 2019 O O . MET A 1 258 ? -6.867 -4.182 10.138 1.00 84.94 258 MET A O 1
ATOM 2023 N N . LYS A 1 259 ? -7.539 -5.519 11.815 1.00 85.38 259 LYS A N 1
ATOM 2024 C CA . LYS A 1 259 ? -8.590 -6.201 11.038 1.00 85.38 259 LYS A CA 1
ATOM 2025 C C . LYS A 1 259 ? -9.709 -5.249 10.629 1.00 85.38 259 LYS A C 1
ATOM 2027 O O . LYS A 1 259 ? -10.080 -5.225 9.456 1.00 85.38 259 LYS A O 1
ATOM 2032 N N . ASP A 1 260 ? -10.207 -4.444 11.566 1.00 90.25 260 ASP A N 1
ATOM 2033 C CA . ASP A 1 260 ? -11.228 -3.426 11.285 1.00 90.25 260 ASP A CA 1
ATOM 2034 C C . ASP A 1 260 ? -10.701 -2.332 10.340 1.00 90.25 260 ASP A C 1
ATOM 2036 O O . ASP A 1 260 ? -11.455 -1.813 9.514 1.00 90.25 260 ASP A O 1
ATOM 2040 N N . SER A 1 261 ? -9.393 -2.056 10.392 1.00 86.69 261 SER A N 1
ATOM 2041 C CA . SER A 1 261 ? -8.662 -1.168 9.474 1.00 86.69 261 SER A CA 1
ATOM 2042 C C . SER A 1 261 ? -8.297 -1.816 8.136 1.00 86.69 261 SER A C 1
ATOM 2044 O O . SER A 1 261 ? -7.663 -1.183 7.303 1.00 86.69 261 SER A O 1
ATOM 2046 N N . ARG A 1 262 ? -8.671 -3.082 7.902 1.00 79.06 262 ARG A N 1
ATOM 2047 C CA . ARG A 1 262 ? -8.363 -3.836 6.670 1.00 79.06 262 ARG A CA 1
ATOM 2048 C C . ARG A 1 262 ? -6.875 -3.869 6.313 1.00 79.06 262 ARG A C 1
ATOM 2050 O O . ARG A 1 262 ? -6.496 -4.073 5.165 1.00 79.06 262 ARG A O 1
ATOM 2057 N N . PHE A 1 263 ? -6.033 -3.752 7.330 1.00 73.50 263 PHE A N 1
ATOM 2058 C CA . PHE A 1 263 ? -4.588 -3.704 7.178 1.00 73.50 263 PHE A CA 1
ATOM 2059 C C . PHE A 1 263 ? -3.975 -5.069 6.815 1.00 73.50 263 PHE A C 1
ATOM 2061 O O . PHE A 1 263 ? -2.808 -5.163 6.450 1.00 73.50 263 PHE A O 1
ATOM 2068 N N . TRP A 1 264 ? -4.786 -6.133 6.854 1.00 58.59 264 TRP A N 1
ATOM 2069 C CA . TRP A 1 264 ? -4.424 -7.497 6.463 1.00 58.59 264 TRP A CA 1
ATOM 2070 C C . TRP A 1 264 ? -4.026 -7.636 4.985 1.00 58.59 264 TRP A C 1
ATOM 2072 O O . TRP A 1 264 ? -3.339 -8.585 4.628 1.00 58.59 264 TRP A O 1
ATOM 2082 N N . MET A 1 265 ? -4.399 -6.692 4.111 1.00 56.03 265 MET A N 1
ATOM 2083 C CA . MET A 1 265 ? -3.902 -6.680 2.723 1.00 56.03 265 MET A CA 1
ATOM 2084 C C . MET A 1 265 ? -2.387 -6.424 2.647 1.00 56.03 265 MET A C 1
ATOM 2086 O O . MET A 1 265 ? -1.781 -6.603 1.593 1.00 56.03 265 MET A O 1
ATOM 2090 N N . PHE A 1 266 ? -1.785 -5.999 3.762 1.00 56.91 266 PHE A N 1
ATOM 2091 C CA . PHE A 1 266 ? -0.361 -5.693 3.911 1.00 56.91 266 PHE A CA 1
ATOM 2092 C C . PHE A 1 266 ? 0.368 -6.711 4.791 1.00 56.91 266 PHE A C 1
ATOM 2094 O O . PHE A 1 266 ? 1.578 -6.608 4.966 1.00 56.91 266 PHE A O 1
ATOM 2101 N N . THR A 1 267 ? -0.353 -7.706 5.319 1.00 51.78 267 THR A N 1
ATOM 2102 C CA . THR A 1 267 ? 0.235 -8.913 5.908 1.00 51.78 267 THR A CA 1
ATOM 2103 C C . THR A 1 267 ? 0.317 -10.017 4.880 1.00 51.78 267 THR A C 1
ATOM 2105 O O . THR A 1 267 ? -0.591 -10.189 4.065 1.00 51.78 267 THR A O 1
ATOM 2108 N N . ARG A 1 268 ? 1.353 -10.847 4.987 1.00 45.34 268 ARG A N 1
ATOM 2109 C CA . ARG A 1 268 ? 1.378 -12.146 4.320 1.00 45.34 268 ARG A CA 1
ATOM 2110 C C . ARG A 1 268 ? 0.141 -12.967 4.761 1.00 45.34 268 ARG A C 1
ATOM 2112 O O . ARG A 1 268 ? -0.208 -12.926 5.940 1.00 45.34 268 ARG A O 1
ATOM 2119 N N . PRO A 1 269 ? -0.536 -13.704 3.858 1.00 42.53 269 PRO A N 1
ATOM 2120 C CA . PRO A 1 269 ? -1.749 -14.466 4.191 1.00 42.53 269 PRO A CA 1
ATOM 2121 C C . PRO A 1 269 ? -1.566 -15.601 5.211 1.00 42.53 269 PRO A C 1
ATOM 2123 O O . PRO A 1 269 ? -2.546 -16.245 5.570 1.00 42.53 269 PRO A O 1
ATOM 2126 N N . ASP A 1 270 ? -0.332 -15.908 5.613 1.00 41.47 270 ASP A N 1
ATOM 2127 C CA . ASP A 1 270 ? 0.010 -16.975 6.557 1.00 41.47 270 ASP A CA 1
ATOM 2128 C C . ASP A 1 270 ? 0.133 -16.496 8.017 1.00 41.47 270 ASP A C 1
ATOM 2130 O O . ASP A 1 270 ? 0.560 -17.275 8.872 1.00 41.47 270 ASP A O 1
ATOM 2134 N N . MET A 1 271 ? -0.259 -15.248 8.300 1.00 35.38 271 MET A N 1
ATOM 2135 C CA . MET A 1 271 ? -0.481 -14.725 9.654 1.00 35.38 271 MET A CA 1
ATOM 2136 C C . MET A 1 271 ? -1.896 -14.987 10.177 1.00 35.38 271 MET A C 1
ATOM 2138 O O . MET A 1 271 ? -2.875 -14.715 9.445 1.00 35.38 271 MET A O 1
#

pLDDT: mean 76.89, std 15.53, range [35.38, 97.06]